Protein AF-A0A803W2H5-F1 (afdb_monomer)

Sequence (289 aa):
MCPSDWGAGGSQEGAPAAPRGRGAPPDPARDQGLAGDRGAPPCDPSPVPLFPLLSPQVIWLQSCCPQVIRLRAAFAQGPAVVLALELLVGDLGGLLRAAPAPLPPAPPPPAPLPPARVRALLAMTLRGLGHMHRHRLLHRDLKPANLLLDSAGRLKLADFGLARVLGPPPGRPYSHQVATRWYRAPELLYGARHYDEGVDLWAVGCIFGELLTLSPLFPGENDIEQLCCVLRALGTPSPRDWPELAELPDFPKLRFRPRAPPGGGGGGGGGGGGGGGGGGGGGGGGGGG

Secondary structure (DSSP, 8-state):
-------------------------------------------------S-GGGSHHHHHHHHH-TTBPPEEEEEEETTEEEEEEPP-SEEHHHHHH-SPPPPSSPPPPPPPPPHHHHHHHHHHHHHHHHHHHHTTEE-----GGGEEE-TT--EEE---TT-EESSSPS--PPP-----GGG--HHHHTT-S---THHHHHHHHHHHHHHHHSS-SS--SSHHHHHHHHHHHH-PPPTTT-GGGGGSTTTTT------PPTT--------------------------

Nearest PDB structures (foldseek):
  7nxj-assembly2_C  TM=8.231E-01  e=8.816E-16  Homo sapiens
  8buq-assembly1_B  TM=8.688E-01  e=1.112E-14  Homo sapiens
  7nxk-assembly1_A  TM=8.303E-01  e=9.317E-15  Homo sapiens
  7nxj-assembly1_A  TM=8.428E-01  e=2.393E-14  Homo sapiens
  9fmr-assembly1_H  TM=8.328E-01  e=4.853E-14  Homo sapiens

pLDDT: mean 70.25, std 24.29, range [26.84, 98.0]

Foldseek 3Di:
DDDDDDDDDDDDDDDDDDDDDDDDDDDDDDDDDDDDDDDDDPDDDDPPPPAPCPPPLNQVLLVPAPQAWHFPDWDDDPPDIDTDIDDFPAWQLCVLPPQDDADPVGDDTDDADDPVLLVQLLVSLCSSLVSCQVSQKAQLQDDRRQFTAHPVRRTHGHDSRVMDRPDDDFDDDDDPDDHQCLLADVLVLLVPRDDGNVSVVSSSVQVSVCSGVSDGQQRAPDSLSSNVSVCVAAWDDDCVRPVCQVVRNRSVVRDDDGGDHPPPDPDDDDDDDDDDDDDDDDDDDDDDD

Organism: Ficedula albicollis (NCBI:txid59894)

InterPro domains:
  IPR000719 Protein kinase domain [PF00069] (64-226)
  IPR000719 Protein kinase domain [PS50011] (1-289)
  IPR000719 Protein kinase domain [SM00220] (51-251)
  IPR008271 Serine/threonine-protein kinase, active site [PS00108] (137-149)
  IPR011009 Protein kinase-like domain superfamily [SSF56112] (63-257)
  IPR050108 Cyclin-dependent kinase [PTHR24056] (65-250)

Radius of gyration: 31.27 Å; Cα contacts (8 Å, |Δi|>4): 289; chains: 1; bounding box: 60×90×114 Å

Mean predicted aligned error: 16.72 Å

Solvent-accessible surface area (backbone atoms only — not comparable to full-atom values): 18958 Å² total; per-residue (Å²): 136,86,85,89,88,87,83,90,89,88,79,90,86,86,86,88,89,87,86,91,85,90,86,84,87,90,88,88,82,87,84,90,82,81,93,76,96,73,79,85,71,89,83,80,77,84,75,77,65,97,44,62,66,71,32,70,67,47,49,49,49,22,72,75,36,89,22,30,53,35,74,74,47,74,50,75,59,87,98,44,80,48,76,43,57,66,88,58,78,46,28,43,39,57,63,54,59,66,47,77,81,59,65,84,82,60,67,77,78,70,77,69,62,55,68,70,56,50,51,51,53,52,52,34,51,51,53,29,48,54,54,34,48,77,68,41,34,44,51,80,57,60,48,46,71,29,33,28,24,36,92,86,68,52,44,22,46,45,70,50,89,67,32,44,65,76,84,71,83,90,81,81,80,79,78,92,62,99,66,85,58,48,31,62,31,68,56,62,68,24,55,45,88,75,84,67,70,60,46,47,52,43,11,51,50,32,51,52,46,18,52,64,66,62,42,75,66,26,83,31,93,45,68,68,46,28,49,50,42,47,33,65,64,63,15,50,84,45,63,86,81,38,65,67,52,81,73,28,77,37,41,87,76,59,84,72,83,84,40,75,37,79,85,71,73,77,82,79,76,92,77,88,82,81,85,79,91,78,88,86,90,82,84,85,84,88,81,89,135

Structure (mmCIF, N/CA/C/O backbone):
data_AF-A0A803W2H5-F1
#
_entry.id   AF-A0A803W2H5-F1
#
loop_
_atom_site.group_PDB
_atom_site.id
_atom_site.type_symbol
_atom_site.label_atom_id
_atom_site.label_alt_id
_atom_site.label_comp_id
_atom_site.label_asym_id
_atom_site.label_entity_id
_atom_site.label_seq_id
_atom_site.pdbx_PDB_ins_code
_atom_site.Cartn_x
_atom_site.Cartn_y
_atom_site.Cartn_z
_atom_site.occupancy
_atom_site.B_iso_or_equiv
_atom_site.auth_seq_id
_atom_site.auth_comp_id
_atom_site.auth_asym_id
_atom_site.auth_atom_id
_atom_site.pdbx_PDB_model_num
ATOM 1 N N . MET A 1 1 ? 33.600 -11.274 0.350 1.00 33.56 1 MET A N 1
ATOM 2 C CA . MET A 1 1 ? 34.835 -10.729 -0.251 1.00 33.56 1 MET A CA 1
ATOM 3 C C . MET A 1 1 ? 34.514 -9.340 -0.789 1.00 33.56 1 MET A C 1
ATOM 5 O O . MET A 1 1 ? 33.629 -9.245 -1.630 1.00 33.56 1 MET A O 1
ATOM 9 N N . CYS A 1 2 ? 35.140 -8.296 -0.224 1.00 30.59 2 CYS A N 1
ATOM 10 C CA . CYS A 1 2 ? 35.126 -6.903 -0.720 1.00 30.59 2 CYS A CA 1
ATOM 11 C C . CYS A 1 2 ? 35.909 -6.780 -2.050 1.00 30.59 2 CYS A C 1
ATOM 13 O O . CYS A 1 2 ? 36.542 -7.765 -2.443 1.00 30.59 2 CYS A O 1
ATOM 15 N N . PRO A 1 3 ? 35.854 -5.632 -2.759 1.00 38.97 3 PRO A N 1
ATOM 16 C CA . PRO A 1 3 ? 36.609 -4.401 -2.407 1.00 38.97 3 PRO A CA 1
ATOM 17 C C . PRO A 1 3 ? 35.708 -3.136 -2.425 1.00 38.97 3 PRO A C 1
ATOM 19 O O . PRO A 1 3 ? 34.741 -3.094 -3.178 1.00 38.97 3 PRO A O 1
ATOM 22 N N . SER A 1 4 ? 35.803 -2.150 -1.522 1.00 32.75 4 SER A N 1
ATOM 23 C CA . SER A 1 4 ? 36.913 -1.240 -1.152 1.00 32.75 4 SER A CA 1
ATOM 24 C C . SER A 1 4 ? 37.316 -0.270 -2.267 1.00 32.75 4 SER A C 1
ATOM 26 O O . SER A 1 4 ? 37.908 -0.705 -3.243 1.00 32.75 4 SER A O 1
ATOM 28 N N . ASP A 1 5 ? 36.972 1.015 -2.105 1.00 32.44 5 ASP A N 1
ATOM 29 C CA . ASP A 1 5 ? 37.876 2.181 -2.196 1.00 32.44 5 ASP A CA 1
ATOM 30 C C . ASP A 1 5 ? 37.051 3.469 -2.280 1.00 32.44 5 ASP A C 1
ATOM 32 O O . ASP A 1 5 ? 36.170 3.548 -3.119 1.00 32.44 5 ASP A O 1
ATOM 36 N N . TRP A 1 6 ? 37.304 4.428 -1.381 1.00 34.16 6 TRP A N 1
ATOM 37 C CA . TRP A 1 6 ? 37.451 5.878 -1.620 1.00 34.16 6 TRP A CA 1
ATOM 38 C C . TRP A 1 6 ? 37.871 6.513 -0.283 1.00 34.16 6 TRP A C 1
ATOM 40 O O . TRP A 1 6 ? 37.153 6.444 0.716 1.00 34.16 6 TRP A O 1
ATOM 50 N N . GLY A 1 7 ? 39.092 7.051 -0.257 1.00 30.62 7 GLY A N 1
ATOM 51 C CA . GLY A 1 7 ? 39.776 7.556 0.930 1.00 30.62 7 GLY A CA 1
ATOM 52 C C . GLY A 1 7 ? 39.577 9.049 1.221 1.00 30.62 7 GLY A C 1
ATOM 53 O O . GLY A 1 7 ? 39.441 9.872 0.324 1.00 30.62 7 GLY A O 1
ATOM 54 N N . ALA A 1 8 ? 39.585 9.309 2.530 1.00 29.66 8 ALA A N 1
ATOM 55 C CA . ALA A 1 8 ? 39.990 10.456 3.349 1.00 29.66 8 ALA A CA 1
ATOM 56 C C . ALA A 1 8 ? 40.412 11.816 2.744 1.00 29.66 8 ALA A C 1
ATOM 58 O O . ALA A 1 8 ? 41.287 11.919 1.891 1.00 29.66 8 ALA A O 1
ATOM 59 N N . GLY A 1 9 ? 39.953 12.867 3.436 1.00 30.31 9 GLY A N 1
ATOM 60 C CA . GLY A 1 9 ? 40.669 14.126 3.658 1.00 30.31 9 GLY A CA 1
ATOM 61 C C . GLY A 1 9 ? 40.113 14.816 4.911 1.00 30.31 9 GLY A C 1
ATOM 62 O O . GLY A 1 9 ? 38.935 15.156 4.943 1.00 30.31 9 GLY A O 1
ATOM 63 N N . GLY A 1 10 ? 40.923 14.961 5.964 1.00 26.84 10 GLY A N 1
ATOM 64 C CA . GLY A 1 10 ? 40.546 15.596 7.235 1.00 26.84 10 GLY A CA 1
ATOM 65 C C . GLY A 1 10 ? 41.475 16.745 7.630 1.00 26.84 10 GLY A C 1
ATOM 66 O O . GLY A 1 10 ? 42.537 16.888 7.031 1.00 26.84 10 GLY A O 1
ATOM 67 N N . SER A 1 11 ? 41.052 17.535 8.630 1.00 30.89 11 SER A N 1
ATOM 68 C CA . SER A 1 11 ? 41.811 18.340 9.631 1.00 30.89 11 SER A CA 1
ATOM 69 C C . SER A 1 11 ? 40.768 19.160 10.438 1.00 30.89 11 SER A C 1
ATOM 71 O O . SER A 1 11 ? 39.940 19.811 9.811 1.00 30.89 11 SER A O 1
ATOM 73 N N . GLN A 1 12 ? 40.511 18.905 11.738 1.00 30.23 12 GLN A N 1
ATOM 74 C C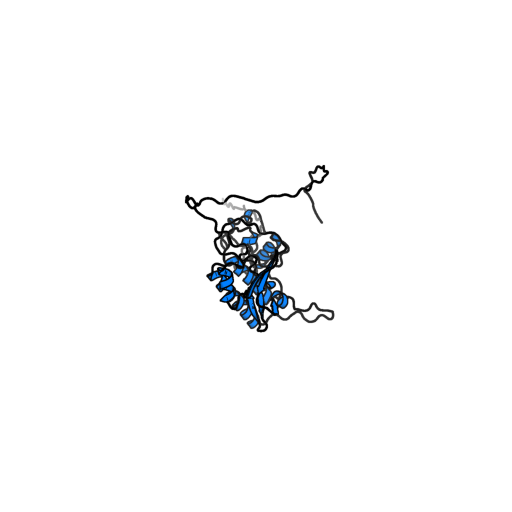A . GLN A 1 12 ? 41.125 19.491 12.968 1.00 30.23 12 GLN A CA 1
ATOM 75 C C . GLN A 1 12 ? 41.050 21.036 13.021 1.00 30.23 12 GLN A C 1
ATOM 77 O O . GLN A 1 12 ? 41.311 21.666 12.008 1.00 30.23 12 GLN A O 1
ATOM 82 N N . GLU A 1 13 ? 40.740 21.767 14.102 1.00 31.45 13 GLU A N 1
ATOM 83 C CA . GLU A 1 13 ? 40.513 21.552 15.548 1.00 31.45 13 GLU A CA 1
ATOM 84 C C . GLU A 1 13 ? 40.011 22.901 16.156 1.00 31.45 13 GLU A C 1
ATOM 86 O O . GLU A 1 13 ? 40.185 23.942 15.524 1.00 31.45 13 GLU A O 1
ATOM 91 N N . GLY A 1 14 ? 39.481 22.916 17.395 1.00 29.61 14 GLY A N 1
ATOM 92 C CA . GLY A 1 14 ? 39.625 24.081 18.303 1.00 29.61 14 GLY A CA 1
ATOM 93 C C . GLY A 1 14 ? 38.365 24.735 18.913 1.00 29.61 14 GLY A C 1
ATOM 94 O O . GLY A 1 14 ? 37.757 25.619 18.321 1.00 29.61 14 GLY A O 1
ATOM 95 N N . ALA A 1 15 ? 38.043 24.370 20.161 1.00 30.19 15 ALA A N 1
ATOM 96 C CA . ALA A 1 15 ? 37.258 25.143 21.154 1.00 30.19 15 ALA A CA 1
ATOM 97 C C . ALA A 1 15 ? 38.249 25.951 22.063 1.00 30.19 15 ALA A C 1
ATOM 99 O O . ALA A 1 15 ? 39.445 25.765 21.826 1.00 30.19 15 ALA A O 1
ATOM 100 N N . PRO A 1 16 ? 37.891 26.759 23.113 1.00 43.97 16 PRO A N 1
ATOM 101 C CA . PRO A 1 16 ? 36.688 26.687 23.974 1.00 43.97 16 PRO A CA 1
ATOM 102 C C . PRO A 1 16 ? 36.154 28.004 24.641 1.00 43.97 16 PRO A C 1
ATOM 104 O O . PRO A 1 16 ? 36.692 29.091 24.472 1.00 43.97 16 PRO A O 1
ATOM 107 N N . ALA A 1 17 ? 35.140 27.809 25.511 1.00 31.33 17 ALA A N 1
ATOM 108 C CA . ALA A 1 17 ? 34.833 28.501 26.788 1.00 31.33 17 ALA A CA 1
ATOM 109 C C . ALA A 1 17 ? 33.757 29.625 26.874 1.00 31.33 17 ALA A C 1
ATOM 111 O O . ALA A 1 17 ? 33.698 30.562 26.090 1.00 31.33 17 ALA A O 1
ATOM 112 N N . ALA A 1 18 ? 32.913 29.496 27.914 1.00 32.19 18 ALA A N 1
ATOM 113 C CA . ALA A 1 18 ? 31.831 30.380 28.404 1.00 32.19 18 ALA A CA 1
ATOM 114 C C . ALA A 1 18 ? 32.301 31.130 29.699 1.00 32.19 18 ALA A C 1
ATOM 116 O O . ALA A 1 18 ? 33.499 31.037 29.967 1.00 32.19 18 ALA A O 1
ATOM 117 N N . PRO A 1 19 ? 31.477 31.737 30.610 1.00 47.28 19 PRO A N 1
ATOM 118 C CA . PRO A 1 19 ? 30.021 32.020 30.634 1.00 47.28 19 PRO A CA 1
ATOM 119 C C . PRO A 1 19 ? 29.598 33.385 31.303 1.00 47.28 19 PRO A C 1
ATOM 121 O O . PRO A 1 19 ? 30.425 34.155 31.773 1.00 47.28 19 PRO A O 1
ATOM 124 N N . ARG A 1 20 ? 28.269 33.559 31.493 1.00 32.47 20 ARG A N 1
ATOM 125 C CA . ARG A 1 20 ? 27.523 34.324 32.546 1.00 32.47 20 ARG A CA 1
ATOM 126 C C . ARG A 1 20 ? 27.148 35.804 32.328 1.00 32.47 20 ARG A C 1
ATOM 128 O O . ARG A 1 20 ? 27.992 36.662 32.139 1.00 32.47 20 ARG A O 1
ATOM 135 N N . GLY A 1 21 ? 25.866 36.097 32.595 1.00 32.47 21 GLY A N 1
ATOM 136 C CA . GLY A 1 21 ? 25.370 37.422 32.996 1.00 32.47 21 GLY A CA 1
ATOM 137 C C . GLY A 1 21 ? 23.838 37.521 32.994 1.00 32.47 21 GLY A C 1
ATOM 138 O O . GLY A 1 21 ? 23.238 37.629 31.935 1.00 32.47 21 GLY A O 1
ATOM 139 N N . ARG A 1 22 ? 23.204 37.449 34.175 1.00 31.98 22 ARG A N 1
ATOM 140 C CA . ARG A 1 22 ? 21.759 37.668 34.408 1.00 31.98 22 ARG A CA 1
ATOM 141 C C . ARG A 1 22 ? 21.472 39.165 34.596 1.00 31.98 22 ARG A C 1
ATOM 143 O O . ARG A 1 22 ? 22.294 39.844 35.200 1.00 31.98 22 ARG A O 1
ATOM 150 N N . GLY A 1 23 ? 20.275 39.626 34.231 1.00 33.00 23 GLY A N 1
ATOM 151 C CA . GLY A 1 23 ? 19.721 40.914 34.673 1.00 33.00 23 GLY A CA 1
ATOM 152 C C . GLY A 1 23 ? 18.320 41.155 34.105 1.00 33.00 23 GLY A C 1
ATOM 153 O O . GLY A 1 23 ? 18.157 41.191 32.894 1.00 33.00 23 GLY A O 1
ATOM 154 N N . ALA A 1 24 ? 17.321 41.243 34.983 1.00 33.66 24 ALA A N 1
ATOM 155 C CA . ALA A 1 24 ? 15.886 41.396 34.706 1.00 33.66 24 ALA A CA 1
ATOM 156 C C . ALA A 1 24 ? 15.440 42.892 34.821 1.00 33.66 24 ALA A C 1
ATOM 158 O O . ALA A 1 24 ? 16.273 43.712 35.207 1.00 33.66 24 ALA A O 1
ATOM 159 N N . PRO A 1 25 ? 14.177 43.249 34.475 1.00 50.12 25 PRO A N 1
ATOM 160 C CA . PRO A 1 25 ? 13.695 44.572 34.008 1.00 50.12 25 PRO A CA 1
ATOM 161 C C . PRO A 1 25 ? 13.081 45.427 35.155 1.00 50.12 25 PRO A C 1
ATOM 163 O O . PRO A 1 25 ? 13.159 44.959 36.293 1.00 50.12 25 PRO A O 1
ATOM 166 N N . PRO A 1 26 ? 12.525 46.656 34.958 1.00 43.94 26 PRO A N 1
ATOM 167 C CA . PRO A 1 26 ? 11.173 46.936 34.390 1.00 43.94 26 PRO A CA 1
ATOM 168 C C . PRO A 1 26 ? 11.132 48.292 33.597 1.00 43.94 26 PRO A C 1
ATOM 170 O O . PRO A 1 26 ? 12.178 48.893 33.396 1.00 43.94 26 PRO A O 1
ATOM 173 N N . ASP A 1 27 ? 10.057 48.807 32.981 1.00 33.12 27 ASP A N 1
ATOM 174 C CA . ASP A 1 27 ? 8.818 49.314 33.599 1.00 33.12 27 ASP A CA 1
ATOM 175 C C . ASP A 1 27 ? 7.765 49.704 32.524 1.00 33.12 27 ASP A C 1
ATOM 177 O O . ASP A 1 27 ? 8.146 50.142 31.432 1.00 33.12 27 ASP A O 1
ATOM 181 N N . PRO A 1 28 ? 6.451 49.556 32.790 1.00 41.12 28 PRO A N 1
ATOM 182 C CA . PRO A 1 28 ? 5.364 49.867 31.872 1.00 41.12 28 PRO A CA 1
ATOM 183 C C . PRO A 1 28 ? 4.718 51.222 32.196 1.00 41.12 28 PRO A C 1
ATOM 185 O O . PRO A 1 28 ? 4.398 51.482 33.348 1.00 41.12 28 PRO A O 1
ATOM 188 N N . ALA A 1 29 ? 4.431 52.045 31.183 1.00 30.09 29 ALA A N 1
ATOM 189 C CA . ALA A 1 29 ? 3.208 52.858 31.077 1.00 30.09 29 ALA A CA 1
ATOM 190 C C . ALA A 1 29 ? 3.330 53.928 29.979 1.00 30.09 29 ALA A C 1
ATOM 192 O O . ALA A 1 29 ? 4.363 54.579 29.857 1.00 30.09 29 ALA A O 1
ATOM 193 N N . ARG A 1 30 ? 2.180 54.183 29.330 1.00 31.75 30 ARG A N 1
ATOM 194 C CA . ARG A 1 30 ? 1.839 55.298 28.419 1.00 31.75 30 ARG A CA 1
ATOM 195 C C . ARG A 1 30 ? 2.419 55.126 27.006 1.00 31.75 30 ARG A C 1
ATOM 197 O O . ARG A 1 30 ? 3.606 54.935 26.834 1.00 31.75 30 ARG A O 1
ATOM 204 N N . ASP A 1 31 ? 1.620 55.084 25.947 1.00 34.28 31 ASP A N 1
ATOM 205 C CA . ASP A 1 31 ? 0.606 56.081 25.622 1.00 34.28 31 ASP A CA 1
ATOM 206 C C . ASP A 1 31 ? -0.509 55.504 24.736 1.00 34.28 31 ASP A C 1
ATOM 208 O O . ASP A 1 31 ? -0.270 54.680 23.853 1.00 34.28 31 ASP A O 1
ATOM 212 N N . GLN A 1 32 ? -1.734 55.963 24.976 1.00 34.28 32 GLN A N 1
ATOM 213 C CA . GLN A 1 32 ? -2.874 55.775 24.082 1.00 34.28 32 GLN A CA 1
ATOM 214 C C . GLN A 1 32 ? -2.848 56.890 23.033 1.00 34.28 32 GLN A C 1
ATOM 216 O O . GLN A 1 32 ? -2.689 58.053 23.395 1.00 34.28 32 GLN A O 1
ATOM 221 N N . GLY A 1 33 ? -3.095 56.580 21.758 1.00 29.66 33 GLY A N 1
ATOM 222 C CA . GLY A 1 33 ? -3.360 57.640 20.789 1.00 29.66 33 GLY A CA 1
ATOM 223 C C . GLY A 1 33 ? -3.414 57.221 19.325 1.00 29.66 33 GLY A C 1
ATOM 224 O O . GLY A 1 33 ? -2.384 56.993 18.708 1.00 29.66 33 GLY A O 1
ATOM 225 N N . LEU A 1 34 ? -4.631 57.303 18.780 1.00 35.88 34 LEU A N 1
ATOM 226 C CA . LEU A 1 34 ? -4.966 57.696 17.404 1.00 35.88 34 LEU A CA 1
ATOM 227 C C . LEU A 1 34 ? -4.962 56.610 16.314 1.00 35.88 34 LEU A C 1
ATOM 229 O O . LEU A 1 34 ? -3.950 56.237 15.728 1.00 35.88 34 LEU A O 1
ATOM 233 N N . ALA A 1 35 ? -6.190 56.206 15.979 1.00 35.66 35 ALA A N 1
ATOM 234 C CA . ALA A 1 35 ? -6.562 55.610 14.708 1.00 35.66 35 ALA A CA 1
ATOM 235 C C . ALA A 1 35 ? -6.299 56.592 13.551 1.00 35.66 35 ALA A C 1
ATOM 237 O O . ALA A 1 35 ? -6.691 57.757 13.609 1.00 35.66 35 ALA A O 1
ATOM 238 N N . GLY A 1 36 ? -5.668 56.092 12.490 1.00 33.72 36 GLY A N 1
ATOM 239 C CA . GLY A 1 36 ? -5.461 56.792 11.228 1.00 33.72 36 GLY A CA 1
ATOM 240 C C . GLY A 1 36 ? -5.371 55.775 10.097 1.00 33.72 36 GLY A C 1
ATOM 241 O O . GLY A 1 36 ? -4.389 55.048 9.985 1.00 33.72 36 GLY A O 1
ATOM 242 N N . ASP A 1 37 ? -6.435 55.725 9.306 1.00 40.88 37 ASP A N 1
ATOM 243 C CA . ASP A 1 37 ? -6.646 54.904 8.118 1.00 40.88 37 ASP A CA 1
ATOM 244 C C . ASP A 1 37 ? -5.514 55.070 7.084 1.00 40.88 37 ASP A C 1
ATOM 246 O O . ASP A 1 37 ? -5.283 56.167 6.569 1.00 40.88 37 ASP A O 1
ATOM 250 N N . ARG A 1 38 ? -4.789 53.981 6.793 1.00 40.44 38 ARG A N 1
ATOM 251 C CA . ARG A 1 38 ? -3.928 53.836 5.610 1.00 40.44 38 ARG A CA 1
ATOM 252 C C . ARG A 1 38 ? -3.939 52.382 5.145 1.00 40.44 38 ARG A C 1
ATOM 254 O O . ARG A 1 38 ? -3.353 51.527 5.797 1.00 40.44 38 ARG A O 1
ATOM 261 N N . GLY A 1 39 ? -4.573 52.161 3.994 1.00 35.72 39 GLY A N 1
ATOM 262 C CA . GLY A 1 39 ? -4.250 51.141 2.991 1.00 35.72 39 GLY A CA 1
ATOM 263 C C . GLY A 1 39 ? -3.922 49.740 3.505 1.00 35.72 39 GLY A C 1
ATOM 264 O O . GLY A 1 39 ? -2.781 49.455 3.861 1.00 35.72 39 GLY A O 1
ATOM 265 N N . ALA A 1 40 ? -4.897 48.834 3.433 1.00 35.59 40 ALA A N 1
ATOM 266 C CA . ALA A 1 40 ? -4.645 47.407 3.588 1.00 35.59 40 ALA A CA 1
ATOM 267 C C . ALA A 1 40 ? -3.586 46.942 2.561 1.00 35.59 40 ALA A C 1
ATOM 269 O O . ALA A 1 40 ? -3.794 47.129 1.357 1.00 35.59 40 ALA A O 1
ATOM 270 N N . PRO A 1 41 ? -2.460 46.338 2.985 1.00 36.97 41 PRO A N 1
ATOM 271 C CA . PRO A 1 41 ? -1.594 45.620 2.060 1.00 36.97 41 PRO A CA 1
ATOM 272 C C . PRO A 1 41 ? -2.349 44.394 1.517 1.00 36.97 41 PRO A C 1
ATOM 274 O O . PRO A 1 41 ? -3.223 43.864 2.212 1.00 36.97 41 PRO A O 1
ATOM 277 N N . PRO A 1 42 ? -2.041 43.906 0.300 1.00 38.31 42 PRO A N 1
ATOM 278 C CA . PRO A 1 42 ? -2.598 42.648 -0.169 1.00 38.31 42 PRO A CA 1
ATOM 279 C C . PRO A 1 42 ? -2.089 41.532 0.748 1.00 38.31 42 PRO A C 1
ATOM 281 O O . PRO A 1 42 ? -0.936 41.113 0.668 1.00 38.31 42 PRO A O 1
ATOM 284 N N . CYS A 1 43 ? -2.948 41.073 1.653 1.00 34.59 43 CYS A N 1
ATOM 285 C CA . CYS A 1 43 ? -2.718 39.868 2.429 1.00 34.59 43 CYS A CA 1
ATOM 286 C C . CYS A 1 43 ? -2.902 38.659 1.505 1.00 34.59 43 CYS A C 1
ATOM 288 O O . CYS A 1 43 ? -3.977 38.069 1.461 1.00 34.59 43 CYS A O 1
ATOM 290 N N . ASP A 1 44 ? -1.852 38.285 0.778 1.00 49.22 44 ASP A N 1
ATOM 291 C CA . ASP A 1 44 ? -1.559 36.862 0.623 1.00 49.22 44 ASP A CA 1
ATOM 292 C C . ASP A 1 44 ? -0.548 36.507 1.712 1.00 49.22 44 ASP A C 1
ATOM 294 O O . ASP A 1 44 ? 0.570 37.032 1.739 1.00 49.22 44 ASP A O 1
ATOM 298 N N . PRO A 1 45 ? -0.995 35.756 2.724 1.00 43.78 45 PRO A N 1
ATOM 299 C CA . PRO A 1 45 ? -0.530 34.382 2.796 1.00 43.78 45 PRO A CA 1
ATOM 300 C C . PRO A 1 45 ? -1.620 33.474 3.366 1.00 43.78 45 PRO A C 1
ATOM 302 O O . PRO A 1 45 ? -1.965 33.555 4.545 1.00 43.78 45 PRO A O 1
ATOM 305 N N . SER A 1 46 ? -2.125 32.536 2.574 1.00 35.00 46 SER A N 1
ATOM 306 C CA . SER A 1 46 ? -2.709 31.330 3.166 1.00 35.00 46 SER A CA 1
ATOM 307 C C . SER A 1 46 ? -1.564 30.394 3.581 1.00 35.00 46 SER A C 1
ATOM 309 O O . SER A 1 46 ? -0.896 29.827 2.710 1.00 35.00 46 SER A O 1
ATOM 311 N N . PRO A 1 47 ? -1.286 30.198 4.886 1.00 39.50 47 PRO A N 1
ATOM 312 C CA . PRO A 1 47 ? -0.397 29.132 5.303 1.00 39.50 47 PRO A CA 1
ATOM 313 C C . PRO A 1 47 ? -1.089 27.807 4.988 1.00 39.50 47 PRO A C 1
ATOM 315 O O . PRO A 1 47 ? -2.189 27.527 5.467 1.00 39.50 47 PRO A O 1
ATOM 318 N N . VAL A 1 48 ? -0.424 26.969 4.194 1.00 47.03 48 VAL A N 1
ATOM 319 C CA . VAL A 1 48 ? -0.719 25.532 4.123 1.00 47.03 48 VAL A CA 1
ATOM 320 C C . VAL A 1 48 ? -0.912 25.028 5.560 1.00 47.03 48 VAL A C 1
ATOM 322 O O . VAL A 1 48 ? -0.015 25.251 6.381 1.00 47.03 48 VAL A O 1
ATOM 325 N N . PRO A 1 49 ? -2.056 24.406 5.909 1.00 41.66 49 PRO A N 1
ATOM 326 C CA . PRO A 1 49 ? -2.331 24.047 7.291 1.00 41.66 49 PRO A CA 1
ATOM 327 C C . PRO A 1 49 ? -1.214 23.144 7.814 1.00 41.66 49 PRO A C 1
ATOM 329 O O . PRO A 1 49 ? -0.773 22.219 7.130 1.00 41.66 49 PRO A O 1
ATOM 332 N N . LEU A 1 50 ? -0.764 23.434 9.038 1.00 47.00 50 LEU A N 1
ATOM 333 C CA . LEU A 1 50 ? 0.374 22.795 9.711 1.00 47.00 50 LEU A CA 1
ATOM 334 C C . LEU A 1 50 ? 0.262 21.262 9.825 1.00 47.00 50 LEU A C 1
ATOM 336 O O . LEU A 1 50 ? 1.260 20.610 10.112 1.00 47.00 50 LEU A O 1
ATOM 340 N N . PHE A 1 51 ? -0.899 20.676 9.516 1.00 52.59 51 PHE A N 1
ATOM 341 C CA . PHE A 1 51 ? -1.099 19.238 9.370 1.00 52.59 51 PHE A CA 1
ATOM 342 C C . PHE A 1 51 ? -2.092 18.951 8.225 1.00 52.59 51 PHE A C 1
ATOM 344 O O . PHE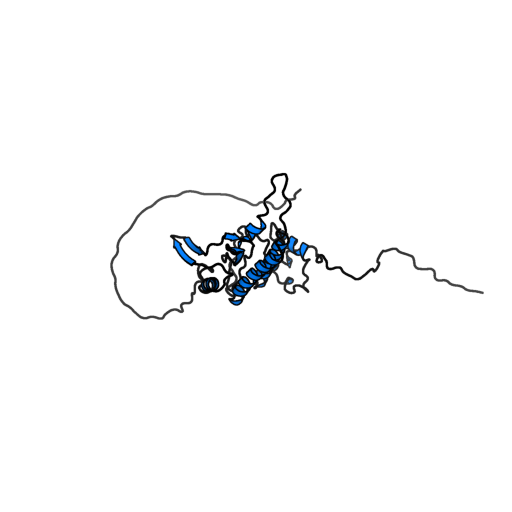 A 1 51 ? -3.267 19.300 8.359 1.00 52.59 51 PHE A O 1
ATOM 351 N N . PRO A 1 52 ? -1.688 18.278 7.126 1.00 54.47 52 PRO A N 1
ATOM 352 C CA . PRO A 1 52 ? -2.602 17.871 6.044 1.00 54.47 52 PRO A CA 1
ATOM 353 C C . PRO A 1 52 ? -3.826 17.087 6.550 1.00 54.47 52 PRO A C 1
ATOM 355 O O . PRO A 1 52 ? -4.938 17.255 6.046 1.00 54.47 52 PRO A O 1
ATOM 358 N N . LEU A 1 53 ? -3.613 16.303 7.615 1.00 54.34 53 LEU A N 1
ATOM 359 C CA . LEU A 1 53 ? -4.596 15.510 8.360 1.00 54.34 53 LEU A CA 1
ATOM 360 C C . LEU A 1 53 ? -5.750 16.315 8.976 1.00 54.34 53 LEU A C 1
ATOM 362 O O . LEU A 1 53 ? -6.819 15.758 9.199 1.00 54.34 53 LEU A O 1
ATOM 366 N N . LEU A 1 54 ? -5.535 17.600 9.263 1.00 57.16 54 LEU A N 1
ATOM 367 C CA . LEU A 1 54 ? -6.530 18.486 9.872 1.00 57.16 54 LEU A CA 1
ATOM 368 C C . LEU A 1 54 ? -7.127 19.472 8.867 1.00 57.16 54 LEU A C 1
ATOM 370 O O . LEU A 1 54 ? -7.849 20.392 9.250 1.00 57.16 54 LEU A O 1
ATOM 374 N N . SER A 1 55 ? -6.834 19.302 7.575 1.00 65.94 55 SER A N 1
ATOM 375 C CA . SER A 1 55 ? -7.515 20.090 6.558 1.00 65.94 55 SER A CA 1
ATOM 376 C C . SER A 1 55 ? -9.023 19.787 6.600 1.00 65.94 55 SER A C 1
ATOM 378 O O . SER A 1 55 ? -9.410 18.622 6.749 1.00 65.94 55 SER A O 1
ATOM 380 N N . PRO A 1 56 ? -9.896 20.797 6.432 1.00 63.53 56 PRO A N 1
ATOM 381 C CA . PRO A 1 56 ? -11.343 20.583 6.390 1.00 63.53 56 PRO A CA 1
ATOM 382 C C . PRO A 1 56 ? -11.760 19.516 5.368 1.00 63.53 56 PRO A C 1
ATOM 384 O O . PRO A 1 56 ? -12.695 18.760 5.610 1.00 63.53 56 PRO A O 1
ATOM 387 N N . GLN A 1 57 ? -11.020 19.409 4.259 1.00 63.72 57 GLN A N 1
ATOM 388 C CA . GLN A 1 57 ? -11.220 18.394 3.224 1.00 63.72 57 GLN A CA 1
ATOM 389 C C . GLN A 1 57 ? -10.971 16.970 3.740 1.00 63.72 57 GLN A C 1
ATOM 391 O O . GLN A 1 57 ? -11.803 16.095 3.521 1.00 63.72 57 GLN A O 1
ATOM 396 N N . VAL A 1 58 ? -9.867 16.729 4.456 1.00 66.12 58 VAL A N 1
ATOM 397 C CA . VAL A 1 58 ? -9.551 15.400 5.010 1.00 66.12 58 VAL A CA 1
ATOM 398 C C . VAL A 1 58 ? -10.504 15.037 6.151 1.00 66.12 58 VAL A C 1
ATOM 400 O O . VAL A 1 58 ? -10.993 13.910 6.194 1.00 66.12 58 VAL A O 1
ATOM 403 N N . ILE A 1 59 ? -10.843 15.992 7.022 1.00 65.62 59 ILE A N 1
ATOM 404 C CA . ILE A 1 59 ? -11.809 15.779 8.113 1.00 65.62 59 ILE A CA 1
ATOM 405 C C . ILE A 1 59 ? -13.195 15.426 7.553 1.00 65.62 59 ILE A C 1
ATOM 407 O O . ILE A 1 59 ? -13.842 14.490 8.028 1.00 65.62 59 ILE A O 1
ATOM 411 N N . TRP A 1 60 ? -13.649 16.136 6.516 1.00 64.31 60 TRP A N 1
ATOM 412 C CA . TRP A 1 60 ? -14.909 15.830 5.842 1.00 64.31 60 TRP A CA 1
ATOM 413 C C . TRP A 1 60 ? -14.877 14.435 5.205 1.00 64.31 60 TRP A C 1
ATOM 415 O O . TRP A 1 60 ? -15.794 13.640 5.415 1.00 64.31 60 TRP A O 1
ATOM 425 N N . LEU A 1 61 ? -13.783 14.082 4.527 1.00 68.62 61 LEU A N 1
ATOM 426 C CA . LEU A 1 61 ? -13.621 12.786 3.866 1.00 68.62 61 LEU A CA 1
ATOM 427 C C . LEU A 1 61 ? -13.734 11.610 4.848 1.00 68.62 61 LEU A C 1
ATOM 429 O O . LEU A 1 61 ? -14.463 10.644 4.610 1.00 68.62 61 LEU A O 1
ATOM 433 N N . GLN A 1 62 ? -13.079 11.733 6.002 1.00 70.25 62 GLN A N 1
ATOM 434 C CA . GLN A 1 62 ? -13.139 10.761 7.097 1.00 70.25 62 GLN A CA 1
ATOM 435 C C . GLN A 1 62 ? -14.542 10.611 7.706 1.00 70.25 62 GLN A C 1
ATOM 437 O O . GLN A 1 62 ? -14.849 9.595 8.330 1.00 70.25 62 GLN A O 1
ATOM 442 N N . SER A 1 63 ? -15.413 11.609 7.545 1.00 69.38 63 SER A N 1
ATOM 443 C CA . SER A 1 63 ? -16.781 11.573 8.069 1.00 69.38 63 SER A CA 1
ATOM 444 C C . SER A 1 63 ? -17.788 10.911 7.119 1.00 69.38 63 SER A C 1
ATOM 446 O O . SER A 1 63 ? -18.813 10.407 7.584 1.00 69.38 63 SER A O 1
ATOM 448 N N . CYS A 1 64 ? -17.484 10.867 5.816 1.00 78.19 64 CYS A N 1
ATOM 449 C CA . CYS A 1 64 ? -18.413 10.446 4.764 1.00 78.19 64 CYS A CA 1
ATOM 450 C C . CYS A 1 64 ? -18.135 9.047 4.193 1.00 78.19 64 CYS A C 1
ATOM 452 O O . CYS A 1 64 ? -19.025 8.463 3.573 1.00 78.19 64 CYS A O 1
ATOM 454 N N . CYS A 1 65 ? -16.935 8.489 4.390 1.00 85.81 65 CYS A N 1
ATOM 455 C CA . CYS A 1 65 ? -16.572 7.184 3.838 1.00 85.81 65 CYS A CA 1
ATOM 456 C C . CYS A 1 65 ? -16.441 6.104 4.923 1.00 85.81 65 CYS A C 1
ATOM 458 O O . CYS A 1 65 ? -15.589 6.220 5.804 1.00 85.81 65 CYS A O 1
ATOM 460 N N . PRO A 1 66 ? -17.210 4.999 4.856 1.00 91.25 66 PRO A N 1
ATOM 461 C CA . PRO A 1 66 ? -17.104 3.935 5.851 1.00 91.25 66 PRO A CA 1
ATOM 462 C C . PRO A 1 66 ? -15.758 3.194 5.813 1.00 91.25 66 PRO A C 1
ATOM 464 O O . PRO A 1 66 ? -15.384 2.613 6.831 1.00 91.25 66 PRO A O 1
ATOM 467 N N . GLN A 1 67 ? -15.040 3.235 4.682 1.00 94.38 67 GLN A N 1
ATOM 468 C CA . GLN A 1 67 ? -13.722 2.616 4.477 1.00 94.38 67 GLN A CA 1
ATOM 469 C C . GLN A 1 67 ? -12.544 3.558 4.763 1.00 94.38 67 GLN A C 1
ATOM 471 O O . GLN A 1 67 ? -11.413 3.234 4.422 1.00 94.38 67 GLN A O 1
ATOM 476 N N . VAL A 1 68 ? -12.770 4.714 5.381 1.00 91.50 68 VAL A N 1
ATOM 477 C CA . VAL A 1 68 ? -11.713 5.642 5.808 1.00 91.50 68 VAL A CA 1
ATOM 478 C C . VAL A 1 68 ? -11.843 5.801 7.319 1.00 91.50 68 VAL A C 1
ATOM 480 O O . VAL A 1 68 ? -12.958 5.896 7.835 1.00 91.50 68 VAL A O 1
ATOM 483 N N . ILE A 1 69 ? -10.724 5.761 8.046 1.00 90.69 69 ILE A N 1
ATOM 484 C CA . ILE A 1 69 ? -10.742 5.900 9.503 1.00 90.69 69 ILE A CA 1
ATOM 485 C C . ILE A 1 69 ? -11.296 7.266 9.909 1.00 90.69 69 ILE A C 1
ATOM 487 O O . ILE A 1 69 ? -10.887 8.309 9.398 1.00 90.69 69 ILE A O 1
ATOM 491 N N . ARG A 1 70 ? -12.229 7.260 10.856 1.00 88.56 70 ARG A N 1
ATOM 492 C CA . ARG A 1 70 ? -12.884 8.470 11.337 1.00 88.56 70 ARG A CA 1
ATOM 493 C C . ARG A 1 70 ? -12.073 9.154 12.432 1.00 88.56 70 ARG A C 1
ATOM 495 O O . ARG A 1 70 ? -11.877 8.578 13.504 1.00 88.56 70 ARG A O 1
ATOM 502 N N . LEU A 1 71 ? -11.714 10.419 12.219 1.00 86.62 71 LEU A N 1
ATOM 503 C CA . LEU A 1 71 ? -11.292 11.320 13.291 1.00 86.62 71 LEU A CA 1
ATOM 504 C C . LEU A 1 71 ? -12.503 11.719 14.140 1.00 86.62 71 LEU A C 1
ATOM 506 O O . LEU A 1 71 ? -13.515 12.205 13.634 1.00 86.62 71 LEU A O 1
ATOM 510 N N . ARG A 1 72 ? -12.413 11.458 15.443 1.00 87.19 72 ARG A N 1
ATOM 511 C CA . ARG A 1 72 ? -13.440 11.775 16.443 1.00 87.19 72 ARG A CA 1
ATOM 512 C C . ARG A 1 72 ? -13.190 13.140 17.070 1.00 87.19 72 ARG A C 1
ATOM 514 O O . ARG A 1 72 ? -14.139 13.890 17.260 1.00 87.19 72 ARG A O 1
ATOM 521 N N . ALA A 1 73 ? -11.933 13.448 17.376 1.00 84.19 73 ALA A N 1
ATOM 522 C CA . ALA A 1 73 ? -11.520 14.738 17.913 1.00 84.19 73 ALA A CA 1
ATOM 523 C C . ALA A 1 73 ? -10.039 15.000 17.617 1.00 84.19 73 ALA A C 1
ATOM 525 O O . ALA A 1 73 ? -9.250 14.067 17.483 1.00 84.19 73 ALA A O 1
ATOM 526 N N . ALA A 1 74 ? -9.664 16.273 17.569 1.00 83.81 74 ALA A N 1
ATOM 527 C CA . ALA A 1 74 ? -8.277 16.712 17.566 1.00 83.81 74 ALA A CA 1
ATOM 528 C C . ALA A 1 74 ? -8.127 17.833 18.592 1.00 83.81 74 ALA A C 1
ATOM 530 O O . ALA A 1 74 ? -8.941 18.757 18.615 1.00 83.81 74 ALA A O 1
ATOM 531 N N . PHE A 1 75 ? -7.119 17.746 19.451 1.00 83.25 75 PHE A N 1
ATOM 532 C CA . PHE A 1 75 ? -6.874 18.750 20.481 1.00 83.25 75 PHE A CA 1
ATOM 533 C C . PHE A 1 75 ? -5.378 18.927 20.724 1.00 83.25 75 PHE A C 1
ATOM 535 O O . PHE A 1 75 ? -4.581 18.014 20.510 1.00 83.25 75 PHE A O 1
ATOM 542 N N . ALA A 1 76 ? -4.995 20.127 21.149 1.00 84.00 76 ALA A N 1
ATOM 543 C CA . ALA A 1 76 ? -3.627 20.428 21.540 1.00 84.00 76 ALA A CA 1
ATOM 544 C C . ALA A 1 76 ? -3.431 20.118 23.029 1.00 84.00 76 ALA A C 1
ATOM 546 O O . ALA A 1 76 ? -4.270 20.468 23.859 1.00 84.00 76 ALA A O 1
ATOM 547 N N . GLN A 1 77 ? -2.309 19.490 23.367 1.00 84.06 77 GLN A N 1
ATOM 548 C CA . GLN A 1 77 ? -1.893 19.233 24.741 1.00 84.06 77 GLN A CA 1
ATOM 549 C C . GLN A 1 77 ? -0.421 19.631 24.887 1.00 84.06 77 GLN A C 1
ATOM 551 O O . GLN A 1 77 ? 0.491 18.883 24.533 1.00 84.06 77 GLN A O 1
ATOM 556 N N . GLY A 1 78 ? -0.188 20.852 25.378 1.00 86.50 78 GLY A N 1
ATOM 557 C CA . GLY A 1 78 ? 1.146 21.455 25.397 1.00 86.50 78 GLY A CA 1
ATOM 558 C C . GLY A 1 78 ? 1.701 21.620 23.971 1.00 86.50 78 GLY A C 1
ATOM 559 O O . GLY A 1 78 ? 0.997 22.173 23.126 1.00 86.50 78 GLY A O 1
ATOM 560 N N . PRO A 1 79 ? 2.928 21.146 23.672 1.00 86.81 79 PRO A N 1
ATOM 561 C CA . PRO A 1 79 ? 3.499 21.199 22.323 1.00 86.81 79 PRO A CA 1
ATOM 562 C C . PRO A 1 79 ? 2.995 20.082 21.390 1.00 86.81 79 PRO A C 1
ATOM 564 O O . PRO A 1 79 ? 3.398 20.036 20.229 1.00 86.81 79 PRO A O 1
ATOM 567 N N . ALA A 1 80 ? 2.163 19.155 21.877 1.00 74.12 80 ALA A N 1
ATOM 568 C CA . ALA A 1 80 ? 1.685 18.013 21.105 1.00 74.12 80 ALA A CA 1
ATOM 569 C C . ALA A 1 80 ? 0.275 18.244 20.544 1.00 74.12 80 ALA A C 1
ATOM 571 O O . ALA A 1 80 ? -0.573 18.871 21.180 1.00 74.12 80 ALA A O 1
ATOM 572 N N . VAL A 1 81 ? 0.009 17.666 19.371 1.00 79.56 81 VAL A N 1
ATOM 573 C CA . VAL A 1 81 ? -1.343 17.513 18.821 1.00 79.56 81 VAL A CA 1
ATOM 574 C C . VAL A 1 81 ? -1.777 16.070 19.036 1.00 79.56 81 VAL A C 1
ATOM 576 O O . VAL A 1 81 ? -1.090 15.142 18.613 1.00 79.56 81 VAL A O 1
ATOM 579 N N . VAL A 1 82 ? 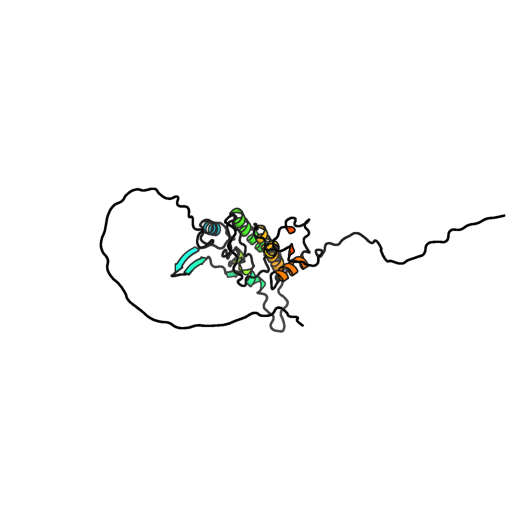-2.921 15.884 19.685 1.00 81.69 82 VAL A N 1
ATOM 580 C CA . VAL A 1 82 ? -3.524 14.576 19.936 1.00 81.69 82 VAL A CA 1
ATOM 581 C C . VAL A 1 82 ? -4.687 14.379 18.973 1.00 81.69 82 VAL A C 1
ATOM 583 O O . VAL A 1 82 ? -5.596 15.208 18.899 1.00 81.69 82 VAL A O 1
ATOM 586 N N . LEU A 1 83 ? -4.658 13.268 18.236 1.00 84.50 83 LEU A N 1
ATOM 587 C CA . LEU A 1 83 ? -5.720 12.854 17.324 1.00 84.50 83 LEU A CA 1
ATOM 588 C C . LEU A 1 83 ? -6.455 11.657 17.932 1.00 84.50 83 LEU A C 1
ATOM 590 O O . LEU A 1 83 ? -5.892 10.572 18.057 1.00 84.50 83 LEU A O 1
ATOM 594 N N . ALA A 1 84 ? -7.717 11.849 18.307 1.00 87.38 84 ALA A N 1
ATOM 595 C CA . ALA A 1 84 ? -8.592 10.771 18.746 1.00 87.38 84 ALA A CA 1
ATOM 596 C C . ALA A 1 84 ? -9.310 10.186 17.525 1.00 87.38 84 ALA A C 1
ATOM 598 O O . ALA A 1 84 ? -10.174 10.833 16.931 1.00 87.38 84 ALA A O 1
ATOM 599 N N . LEU A 1 85 ? -8.946 8.966 17.142 1.00 88.69 85 LEU A N 1
ATOM 600 C CA . LEU A 1 85 ? -9.525 8.233 16.015 1.00 88.69 85 LEU A CA 1
ATOM 601 C C . LEU A 1 85 ? -10.548 7.208 16.530 1.00 88.69 85 LEU A C 1
ATOM 603 O O . LEU A 1 85 ? -10.591 6.898 17.721 1.00 88.69 85 LEU A O 1
ATOM 607 N N . GLU A 1 86 ? -11.408 6.685 15.656 1.00 89.81 86 GLU A N 1
ATOM 608 C CA . GLU A 1 86 ? -12.196 5.501 16.013 1.00 89.81 86 GLU A CA 1
ATOM 609 C C . GLU A 1 86 ? -11.286 4.295 16.311 1.00 89.81 86 GLU A C 1
ATOM 611 O O . GLU A 1 86 ? -10.203 4.169 15.742 1.00 89.81 86 GLU A O 1
ATOM 616 N N . LEU A 1 87 ? -11.727 3.418 17.217 1.00 91.12 87 LEU A N 1
ATOM 617 C CA . LEU A 1 87 ? -10.964 2.241 17.627 1.00 91.12 87 LEU A CA 1
ATOM 618 C C . LEU A 1 87 ? -11.200 1.074 16.660 1.00 91.12 87 LEU A C 1
ATOM 620 O O . LEU A 1 87 ? -12.346 0.714 16.385 1.00 91.12 87 LEU A O 1
ATOM 624 N N . LEU A 1 88 ? -10.110 0.473 16.185 1.00 93.31 88 LEU A N 1
ATOM 625 C CA . LEU A 1 88 ? -10.092 -0.715 15.332 1.00 93.31 88 LEU A CA 1
ATOM 626 C C . LEU A 1 88 ? -9.390 -1.854 16.076 1.00 93.31 88 LEU A C 1
ATOM 628 O O . LEU A 1 88 ? -8.543 -1.605 16.932 1.00 93.31 88 LEU A O 1
ATOM 632 N N . VAL A 1 89 ? -9.762 -3.101 15.778 1.00 92.56 89 VAL A N 1
ATOM 633 C CA . VAL A 1 89 ? -9.286 -4.276 16.533 1.00 92.56 89 VAL A CA 1
ATOM 634 C C . VAL A 1 89 ? -7.940 -4.803 16.039 1.00 92.56 89 VAL A C 1
ATOM 636 O O . VAL A 1 89 ? -7.293 -5.573 16.741 1.00 92.56 89 VAL A O 1
ATOM 639 N N . GLY A 1 90 ? -7.511 -4.405 14.841 1.00 90.56 90 GLY A N 1
ATOM 640 C CA . GLY A 1 90 ? -6.214 -4.775 14.287 1.00 90.56 90 GLY A CA 1
ATOM 641 C C . GLY A 1 90 ? -5.998 -4.221 12.886 1.00 90.56 90 GLY A C 1
ATOM 642 O O . GLY A 1 90 ? -6.809 -3.446 12.380 1.00 90.56 90 GLY A O 1
ATOM 643 N N . ASP A 1 91 ? -4.912 -4.651 12.255 1.00 92.69 91 ASP A N 1
ATOM 644 C CA . ASP A 1 91 ? -4.526 -4.286 10.895 1.00 92.69 91 ASP A CA 1
ATOM 645 C C . ASP A 1 91 ? -4.258 -5.521 10.031 1.00 92.69 91 ASP A C 1
ATOM 647 O O . ASP A 1 91 ? -4.084 -6.645 10.520 1.00 92.69 91 ASP A O 1
ATOM 651 N N . LEU A 1 92 ? -4.230 -5.317 8.716 1.00 91.06 92 LEU A N 1
ATOM 652 C CA . LEU A 1 92 ? -3.987 -6.398 7.776 1.00 91.06 92 LEU A CA 1
ATOM 653 C C . LEU A 1 92 ? -2.566 -6.967 7.901 1.00 91.06 92 LEU A C 1
ATOM 655 O O . LEU A 1 92 ? -2.373 -8.157 7.680 1.00 91.06 92 LEU A O 1
ATOM 659 N N . GLY A 1 93 ? -1.577 -6.168 8.304 1.00 86.69 93 GLY A N 1
ATOM 660 C CA . GLY A 1 93 ? -0.220 -6.655 8.557 1.00 86.69 93 GLY A CA 1
ATOM 661 C C . GLY A 1 93 ? -0.173 -7.649 9.717 1.00 86.69 93 GLY A C 1
ATOM 662 O O . GLY A 1 93 ? 0.496 -8.676 9.625 1.00 86.69 93 GLY A O 1
ATOM 663 N N . GLY A 1 94 ? -0.913 -7.379 10.792 1.00 83.56 94 GLY A N 1
ATOM 664 C CA . GLY A 1 94 ? -1.130 -8.317 11.889 1.00 83.56 94 GLY A CA 1
ATOM 665 C C . GLY A 1 94 ? -1.800 -9.602 11.410 1.00 83.56 94 GLY A C 1
ATOM 666 O O . GLY A 1 94 ? -1.323 -10.684 11.736 1.00 83.56 94 GLY A O 1
ATOM 667 N N . LEU A 1 95 ? -2.840 -9.496 10.573 1.00 83.75 95 LEU A N 1
ATOM 668 C CA . LEU A 1 95 ? -3.524 -10.660 9.995 1.00 83.75 95 LEU A CA 1
ATOM 669 C C . LEU A 1 95 ? -2.586 -11.533 9.145 1.00 83.75 95 LEU A C 1
ATOM 671 O O . LEU A 1 95 ? -2.655 -12.755 9.230 1.00 83.75 95 LEU A O 1
ATOM 675 N N . LEU A 1 96 ? -1.723 -10.912 8.339 1.00 83.31 96 LEU A N 1
ATOM 676 C CA . LEU A 1 96 ? -0.782 -11.606 7.456 1.00 83.31 96 LEU A CA 1
ATOM 677 C C . LEU A 1 96 ? 0.376 -12.253 8.231 1.00 83.31 96 LEU A C 1
ATOM 679 O O . LEU A 1 96 ? 0.811 -13.346 7.884 1.00 83.31 96 LEU A O 1
ATOM 683 N N . ARG A 1 97 ? 0.841 -11.619 9.318 1.00 75.81 97 ARG A N 1
ATOM 684 C CA . ARG A 1 97 ? 1.884 -12.164 10.207 1.00 75.81 97 ARG A CA 1
ATOM 685 C C . ARG A 1 97 ? 1.370 -13.199 11.204 1.00 75.81 97 ARG A C 1
ATOM 687 O O . ARG A 1 97 ? 2.173 -13.966 11.719 1.00 75.81 97 ARG A O 1
ATOM 694 N N . ALA A 1 98 ? 0.067 -13.234 11.492 1.00 58.38 98 ALA A N 1
ATOM 695 C CA . ALA A 1 98 ? -0.548 -14.133 12.476 1.00 58.38 98 ALA A CA 1
ATOM 696 C C . ALA A 1 98 ? -0.567 -15.621 12.066 1.00 58.38 98 ALA A C 1
ATOM 698 O O . ALA A 1 98 ? -1.315 -16.414 12.633 1.00 58.38 98 ALA A O 1
ATOM 699 N N . ALA A 1 99 ? 0.289 -16.028 11.132 1.00 51.59 99 ALA A N 1
ATOM 700 C CA . ALA A 1 99 ? 0.761 -17.394 11.045 1.00 51.59 99 ALA A CA 1
ATOM 701 C C . ALA A 1 99 ? 1.763 -17.627 12.190 1.00 51.59 99 ALA A C 1
ATOM 703 O O . ALA A 1 99 ? 2.873 -17.095 12.124 1.00 51.59 99 ALA A O 1
ATOM 704 N N . PRO A 1 100 ? 1.407 -18.345 13.269 1.00 48.31 100 PRO A N 1
ATOM 705 C CA . PRO A 1 100 ? 2.336 -18.548 14.371 1.00 48.31 100 PRO A CA 1
ATOM 706 C C . PRO A 1 100 ? 3.633 -19.178 13.852 1.00 48.31 100 PRO A C 1
ATOM 708 O O . PRO A 1 100 ? 3.603 -20.176 13.130 1.00 48.31 100 PRO A O 1
ATOM 711 N N . ALA A 1 101 ? 4.771 -18.590 14.233 1.00 50.62 101 ALA A N 1
ATOM 712 C CA . ALA A 1 101 ? 6.070 -19.218 14.051 1.00 50.62 101 ALA A CA 1
ATOM 713 C C . ALA A 1 101 ? 6.038 -20.587 14.760 1.00 50.62 101 ALA A C 1
ATOM 715 O O . ALA A 1 101 ? 5.704 -20.638 15.949 1.00 50.62 101 ALA A O 1
ATOM 716 N N . PRO A 1 102 ? 6.333 -21.698 14.069 1.00 52.47 102 PRO A N 1
ATOM 717 C CA . PRO A 1 102 ? 6.211 -23.015 14.668 1.00 52.47 102 PRO A CA 1
ATOM 718 C C . PRO A 1 102 ? 7.289 -23.237 15.740 1.00 52.47 102 PRO A C 1
ATOM 720 O O . PRO A 1 102 ? 8.480 -23.247 15.432 1.00 52.47 102 PRO A O 1
ATOM 723 N N . LEU A 1 103 ? 6.886 -23.478 16.990 1.00 59.69 103 LEU A N 1
ATOM 724 C CA . LEU A 1 103 ? 7.704 -24.278 17.908 1.00 59.69 103 LEU A CA 1
ATOM 725 C C . LEU A 1 103 ? 7.687 -25.736 17.406 1.00 59.69 103 LEU A C 1
ATOM 727 O O . LEU A 1 103 ? 6.633 -26.202 16.967 1.00 59.69 103 LEU A O 1
ATOM 731 N N . PRO A 1 104 ? 8.817 -26.464 17.424 1.00 67.06 104 PRO A N 1
ATOM 732 C CA . PRO A 1 104 ? 8.852 -27.854 16.979 1.00 67.06 104 PRO A CA 1
ATOM 733 C C . PRO A 1 104 ? 8.008 -28.766 17.897 1.00 67.06 104 PRO A C 1
ATOM 735 O O . PRO A 1 104 ? 8.077 -28.604 19.117 1.00 67.06 104 PRO A O 1
ATOM 738 N N . PRO A 1 105 ? 7.260 -29.751 17.350 1.00 67.31 105 PRO A N 1
ATOM 739 C CA . PRO A 1 105 ? 7.118 -30.094 15.932 1.00 67.31 105 PRO A CA 1
ATOM 740 C C . PRO A 1 105 ? 6.233 -29.074 15.199 1.00 67.31 105 PRO A C 1
ATOM 742 O O . PRO A 1 105 ? 5.127 -28.766 15.632 1.00 67.31 105 PRO A O 1
ATOM 745 N N . ALA A 1 106 ? 6.744 -28.526 14.097 1.00 63.88 106 ALA A N 1
ATOM 746 C CA . ALA A 1 106 ? 6.153 -27.368 13.444 1.00 63.88 106 ALA A CA 1
ATOM 747 C C . ALA A 1 106 ? 4.721 -27.645 12.928 1.00 63.88 106 ALA A C 1
ATOM 749 O O . ALA A 1 106 ? 4.563 -28.562 12.117 1.00 63.88 106 ALA A O 1
ATOM 750 N N . PRO A 1 107 ? 3.679 -26.879 13.324 1.00 61.75 107 PRO A N 1
ATOM 751 C CA . PRO A 1 107 ? 2.406 -26.848 12.603 1.00 61.75 107 PRO A CA 1
ATOM 752 C C . PRO A 1 107 ? 2.583 -26.585 11.095 1.00 61.75 107 PRO A C 1
ATOM 754 O O . PRO A 1 107 ? 3.565 -25.954 10.688 1.00 61.75 107 PRO A O 1
ATOM 757 N N . PRO A 1 108 ? 1.634 -27.051 10.257 1.00 61.56 108 PRO A N 1
ATOM 758 C CA . PRO A 1 108 ? 1.655 -26.800 8.820 1.00 61.56 108 PRO A CA 1
ATOM 759 C C . PRO A 1 108 ? 1.686 -25.292 8.522 1.00 61.56 108 PRO A C 1
ATOM 761 O O . PRO A 1 108 ? 1.188 -24.500 9.329 1.00 61.56 108 PRO A O 1
ATOM 764 N N . PRO A 1 109 ? 2.249 -24.884 7.368 1.00 65.12 109 PRO A N 1
ATOM 765 C CA . PRO A 1 109 ? 2.268 -23.484 6.966 1.00 65.12 109 PRO A CA 1
ATOM 766 C C . PRO A 1 109 ? 0.846 -22.902 6.973 1.00 65.12 109 PRO A C 1
ATOM 768 O O . PRO A 1 109 ? -0.122 -23.634 6.734 1.00 65.12 109 PRO A O 1
ATOM 771 N N . PRO A 1 110 ? 0.701 -21.595 7.248 1.00 67.31 110 PRO A N 1
ATOM 772 C CA . PRO A 1 110 ? -0.603 -20.946 7.284 1.00 67.31 110 PRO A CA 1
ATOM 773 C C . PRO A 1 110 ? -1.360 -21.184 5.978 1.00 67.31 110 PRO A C 1
ATOM 775 O O . PRO A 1 110 ? -0.818 -21.022 4.883 1.00 67.31 110 PRO A O 1
ATOM 778 N N . ALA A 1 111 ? -2.629 -21.571 6.097 1.00 75.31 111 ALA A N 1
ATOM 779 C CA . ALA A 1 111 ? -3.484 -21.749 4.937 1.00 75.31 111 ALA A CA 1
ATOM 780 C C . ALA A 1 111 ? -3.707 -20.395 4.232 1.00 75.31 111 ALA A C 1
ATOM 782 O O . ALA A 1 111 ? -3.929 -19.392 4.921 1.00 75.31 111 ALA A O 1
ATOM 783 N N . PRO A 1 112 ? -3.708 -20.354 2.886 1.00 83.69 112 PRO A N 1
ATOM 784 C CA . PRO A 1 112 ? -4.064 -19.156 2.135 1.00 83.69 112 PRO A CA 1
ATOM 785 C C . PRO A 1 112 ? -5.413 -18.583 2.577 1.00 83.69 112 PRO A C 1
ATOM 787 O O . PRO A 1 112 ? -6.331 -19.320 2.955 1.00 83.69 112 PRO A O 1
ATOM 790 N N . LEU A 1 113 ? -5.566 -17.260 2.488 1.00 87.62 113 LEU A N 1
ATOM 791 C CA . LEU A 1 113 ? -6.851 -16.630 2.777 1.00 87.62 113 LEU A CA 1
ATOM 792 C C . LEU A 1 113 ? -7.919 -17.128 1.787 1.00 87.62 113 LEU A C 1
ATOM 794 O O . LEU A 1 113 ? -7.652 -17.223 0.586 1.00 87.62 113 LEU A O 1
ATOM 798 N N . PRO A 1 114 ? -9.161 -17.378 2.244 1.00 91.88 114 PRO A N 1
ATOM 799 C CA . PRO A 1 114 ? -10.247 -17.740 1.344 1.00 91.88 114 PRO A CA 1
ATOM 800 C C . PRO A 1 114 ? -10.426 -16.687 0.235 1.00 91.88 114 PRO A C 1
ATOM 802 O O . PRO A 1 114 ? -10.473 -15.492 0.551 1.00 91.88 114 PRO A O 1
ATOM 805 N N . PRO A 1 115 ? -10.624 -17.076 -1.041 1.00 94.06 115 PRO A N 1
ATOM 806 C CA . PRO A 1 115 ? -10.751 -16.123 -2.149 1.00 94.06 115 PRO A CA 1
ATOM 807 C C . PRO A 1 115 ? -11.848 -15.071 -1.941 1.00 94.06 115 PRO A C 1
ATOM 809 O O . PRO A 1 115 ? -11.691 -13.909 -2.316 1.00 94.06 115 PRO A O 1
ATOM 812 N N . ALA A 1 116 ? -12.951 -15.452 -1.290 1.00 95.19 116 ALA A N 1
ATOM 813 C CA . ALA A 1 116 ? -14.027 -14.533 -0.928 1.00 95.19 116 ALA A CA 1
ATOM 814 C C . ALA A 1 116 ? -13.560 -13.439 0.049 1.00 95.19 116 ALA A C 1
ATOM 816 O O . ALA A 1 116 ? -13.941 -12.278 -0.098 1.00 95.19 116 ALA A O 1
ATOM 817 N N . ARG A 1 117 ? -12.694 -13.790 1.010 1.00 93.81 117 ARG A N 1
ATOM 818 C CA . ARG A 1 117 ? -12.122 -12.845 1.976 1.00 93.81 117 ARG A CA 1
ATOM 819 C C . ARG A 1 117 ? -11.141 -11.895 1.299 1.00 93.81 117 ARG A C 1
ATOM 821 O O . ARG A 1 117 ? -11.238 -10.693 1.519 1.00 93.81 117 ARG A O 1
ATOM 828 N N . VAL A 1 118 ? -10.267 -12.410 0.431 1.00 95.69 118 VAL A N 1
ATOM 829 C CA . VAL A 1 118 ? -9.350 -11.581 -0.371 1.00 95.69 118 VAL A CA 1
ATOM 830 C C . VAL A 1 118 ? -10.138 -10.578 -1.215 1.00 95.69 118 VAL A C 1
ATOM 832 O O . VAL A 1 118 ? -9.873 -9.379 -1.161 1.00 95.69 118 VAL A O 1
ATOM 835 N N . ARG A 1 119 ? -11.177 -11.044 -1.923 1.00 97.19 119 ARG A N 1
ATOM 836 C CA . ARG A 1 119 ? -12.060 -10.186 -2.726 1.00 97.19 119 ARG A CA 1
ATOM 837 C C . ARG A 1 119 ? -12.738 -9.104 -1.886 1.00 97.19 119 ARG A C 1
ATOM 839 O O . ARG A 1 119 ? -12.795 -7.958 -2.322 1.00 97.19 119 ARG A O 1
ATOM 846 N N . ALA A 1 120 ? -13.252 -9.450 -0.706 1.00 97.00 120 ALA A N 1
ATOM 847 C CA . ALA A 1 120 ? -13.920 -8.497 0.178 1.00 97.00 120 ALA A CA 1
ATOM 848 C C . ALA A 1 120 ? -12.960 -7.408 0.683 1.00 97.00 120 ALA A C 1
ATOM 850 O O . ALA A 1 120 ? -13.296 -6.225 0.619 1.00 97.00 120 ALA A O 1
ATOM 851 N N . LEU A 1 121 ? -11.760 -7.795 1.131 1.00 97.00 121 LEU A N 1
ATOM 852 C CA . LEU A 1 121 ? -10.725 -6.861 1.580 1.00 97.00 121 LEU A CA 1
ATOM 853 C C . LEU A 1 121 ? -10.315 -5.915 0.449 1.00 97.00 121 LEU A C 1
ATOM 855 O O . LEU A 1 121 ? -10.369 -4.700 0.622 1.00 97.00 121 LEU A O 1
ATOM 859 N N . LEU A 1 122 ? -10.011 -6.460 -0.732 1.00 97.75 122 LEU A N 1
ATOM 860 C CA . LEU A 1 122 ? -9.600 -5.669 -1.889 1.00 97.75 122 LEU A CA 1
ATOM 861 C C . LEU A 1 122 ? -10.702 -4.702 -2.346 1.00 97.75 122 LEU A C 1
ATOM 863 O O . LEU A 1 122 ? -10.434 -3.533 -2.620 1.00 97.75 122 LEU A O 1
ATOM 867 N N . ALA A 1 123 ? -11.957 -5.158 -2.364 1.00 97.94 123 ALA A N 1
ATOM 868 C CA . ALA A 1 123 ? -13.097 -4.318 -2.710 1.00 97.94 123 ALA A CA 1
ATOM 869 C C . ALA A 1 123 ? -13.288 -3.160 -1.719 1.00 97.94 123 ALA A C 1
ATOM 871 O O . ALA A 1 123 ? -13.607 -2.050 -2.140 1.00 97.94 123 ALA A O 1
ATOM 872 N N . MET A 1 124 ? -13.096 -3.385 -0.415 1.00 97.88 124 MET A N 1
ATOM 873 C CA . MET A 1 124 ? -13.164 -2.311 0.580 1.00 97.88 124 MET A CA 1
ATOM 874 C C . MET A 1 124 ? -12.005 -1.321 0.428 1.00 97.88 124 MET A C 1
ATOM 876 O O . MET A 1 124 ? -12.255 -0.117 0.425 1.00 97.88 124 MET A O 1
ATOM 880 N N . THR A 1 125 ? -10.778 -1.804 0.214 1.00 97.62 125 THR A N 1
ATOM 881 C CA . THR A 1 125 ? -9.611 -0.946 -0.046 1.00 97.62 125 THR A CA 1
ATOM 882 C C . THR A 1 125 ? -9.853 -0.044 -1.254 1.00 97.62 125 THR A C 1
ATOM 884 O O . THR A 1 125 ? -9.734 1.173 -1.145 1.00 97.62 125 THR A O 1
ATOM 887 N N . LEU A 1 126 ? -10.285 -0.614 -2.385 1.00 97.88 126 LEU A N 1
ATOM 888 C CA . LEU A 1 126 ? -10.557 0.139 -3.613 1.00 97.88 126 LEU A CA 1
ATOM 889 C C . LEU A 1 126 ? -11.727 1.122 -3.466 1.00 97.88 126 LEU A C 1
ATOM 891 O O . LEU A 1 126 ? -11.693 2.201 -4.051 1.00 97.88 126 LEU A O 1
ATOM 895 N N . ARG A 1 127 ? -12.757 0.796 -2.673 1.00 96.81 127 ARG A N 1
ATOM 896 C CA . ARG A 1 127 ? -13.859 1.731 -2.377 1.00 96.81 127 ARG A CA 1
ATOM 897 C C . ARG A 1 127 ? -13.386 2.931 -1.560 1.00 96.81 127 ARG A C 1
ATOM 899 O O . ARG A 1 127 ? -13.749 4.056 -1.897 1.00 96.81 127 ARG A O 1
ATOM 906 N N . GLY A 1 128 ? -12.585 2.697 -0.518 1.00 94.75 128 GLY A N 1
ATOM 907 C CA . GLY A 1 128 ? -11.989 3.769 0.281 1.00 94.75 128 GLY A CA 1
ATOM 908 C C . GLY A 1 128 ? -11.062 4.641 -0.560 1.00 94.75 128 GLY A C 1
ATOM 909 O O . GLY A 1 128 ? -11.186 5.864 -0.557 1.00 94.75 128 GLY A O 1
ATOM 910 N N . LEU A 1 129 ? -10.203 4.008 -1.358 1.00 94.81 129 LEU A N 1
ATOM 911 C CA . LEU A 1 129 ? -9.229 4.705 -2.187 1.00 94.81 129 LEU A CA 1
ATOM 912 C C . LEU A 1 129 ? -9.901 5.506 -3.306 1.00 94.81 129 LEU A C 1
ATOM 914 O O . LEU A 1 129 ? -9.624 6.687 -3.470 1.00 94.81 129 LEU A O 1
ATOM 918 N N . GLY A 1 130 ? -10.877 4.913 -3.998 1.00 94.19 130 GLY A N 1
ATOM 919 C CA . GLY A 1 130 ? -11.669 5.614 -5.006 1.00 94.19 130 GLY A CA 1
ATOM 920 C C . GLY A 1 130 ? -12.439 6.805 -4.428 1.00 94.19 130 GLY A C 1
ATOM 921 O O . GLY A 1 130 ? -12.645 7.800 -5.119 1.00 94.19 130 GLY A O 1
ATOM 922 N N . HIS A 1 131 ? -12.841 6.750 -3.154 1.00 91.06 131 HIS A N 1
ATOM 923 C CA . HIS A 1 131 ? -13.401 7.913 -2.473 1.00 91.06 131 HIS A CA 1
ATOM 924 C C . HIS A 1 131 ? -12.341 8.999 -2.221 1.00 91.06 131 HIS A C 1
ATOM 926 O O . HIS A 1 131 ? -12.635 10.169 -2.448 1.00 91.06 131 HIS A O 1
ATOM 932 N N . MET A 1 132 ? -11.118 8.645 -1.813 1.00 89.31 132 MET A N 1
ATOM 933 C CA . MET A 1 132 ? -10.008 9.601 -1.655 1.00 89.31 132 MET A CA 1
ATOM 934 C C . MET A 1 132 ? -9.638 10.289 -2.975 1.00 89.31 132 MET A C 1
ATOM 936 O O . MET A 1 132 ? -9.614 11.518 -3.056 1.00 89.31 132 MET A O 1
ATOM 940 N N . HIS A 1 133 ? -9.441 9.496 -4.025 1.00 90.88 133 HIS A N 1
ATOM 941 C CA . HIS A 1 133 ? -9.055 9.943 -5.365 1.00 90.88 133 HIS A CA 1
ATOM 942 C C . HIS A 1 133 ? -10.078 10.907 -5.983 1.00 90.88 133 HIS A C 1
ATOM 944 O O . HIS A 1 133 ? -9.717 11.997 -6.425 1.00 90.88 133 HIS A O 1
ATOM 950 N N . ARG A 1 134 ? -11.386 10.623 -5.861 1.00 89.56 134 ARG A N 1
ATOM 951 C CA . ARG A 1 134 ? -12.461 11.551 -6.290 1.00 89.56 134 ARG A CA 1
ATOM 952 C C . ARG A 1 134 ? -12.411 12.921 -5.613 1.00 89.56 134 ARG A C 1
ATOM 954 O O . ARG A 1 134 ? -12.867 13.900 -6.195 1.00 89.56 134 ARG A O 1
ATOM 961 N N . HIS A 1 135 ? -11.856 12.995 -4.406 1.00 85.50 135 HIS A N 1
ATOM 962 C CA . HIS A 1 135 ? -11.659 14.242 -3.665 1.00 85.50 135 HIS A CA 1
ATOM 963 C C . HIS A 1 135 ? -10.227 14.767 -3.785 1.00 85.50 135 HIS A C 1
ATOM 965 O O . HIS A 1 135 ? -9.801 15.587 -2.973 1.00 85.50 135 HIS A O 1
ATOM 971 N N . ARG A 1 136 ? -9.493 14.324 -4.815 1.00 83.25 136 ARG A N 1
ATOM 972 C CA . ARG A 1 136 ? -8.152 14.802 -5.159 1.00 83.25 136 ARG A CA 1
ATOM 973 C C . ARG A 1 136 ? -7.145 14.566 -4.030 1.00 83.25 136 ARG A C 1
ATOM 975 O O . ARG A 1 136 ? -6.240 15.373 -3.846 1.00 83.25 136 ARG A O 1
ATOM 982 N N . LEU A 1 137 ? -7.290 13.472 -3.281 1.00 82.94 137 LEU A N 1
ATOM 983 C CA . LEU A 1 137 ? -6.404 13.100 -2.177 1.00 82.94 137 LEU A CA 1
ATOM 984 C C . LEU A 1 137 ? -5.683 11.788 -2.479 1.00 82.94 137 LEU A C 1
ATOM 986 O O . LEU A 1 137 ? -6.326 10.763 -2.679 1.00 82.94 137 LEU A O 1
ATOM 990 N N . LEU A 1 138 ? -4.350 11.824 -2.452 1.00 84.31 138 LEU A N 1
ATOM 991 C CA . LEU A 1 138 ? -3.496 10.639 -2.575 1.00 84.31 138 LEU A CA 1
ATOM 992 C C . LEU A 1 138 ? -3.104 10.122 -1.192 1.00 84.31 138 LEU A C 1
ATOM 994 O O . LEU A 1 138 ? -2.773 10.924 -0.312 1.00 84.31 138 LEU A O 1
ATOM 998 N N . HIS A 1 139 ? -3.084 8.802 -1.013 1.00 88.12 139 HIS A N 1
ATOM 999 C CA . HIS A 1 139 ? -2.696 8.187 0.257 1.00 88.12 139 HIS A CA 1
ATOM 1000 C C . HIS A 1 139 ? -1.172 8.147 0.437 1.00 88.12 139 HIS A C 1
ATOM 1002 O O . HIS A 1 139 ? -0.670 8.534 1.490 1.00 88.12 139 HIS A O 1
ATOM 1008 N N . ARG A 1 140 ? -0.424 7.704 -0.585 1.00 87.56 140 ARG A N 1
ATOM 1009 C CA . ARG A 1 140 ? 1.056 7.668 -0.693 1.00 87.56 140 ARG A CA 1
ATOM 1010 C C . ARG A 1 140 ? 1.807 6.757 0.285 1.00 87.56 140 ARG A C 1
ATOM 1012 O O . ARG A 1 140 ? 3.019 6.615 0.157 1.00 87.56 140 ARG A O 1
ATOM 1019 N N . ASP A 1 141 ? 1.110 6.143 1.233 1.00 87.50 141 ASP A N 1
ATOM 1020 C CA . ASP A 1 141 ? 1.666 5.185 2.202 1.00 87.50 141 ASP A CA 1
ATOM 1021 C C . ASP A 1 141 ? 0.735 3.983 2.428 1.00 87.50 141 ASP A C 1
ATOM 1023 O O . ASP A 1 141 ? 0.462 3.574 3.555 1.00 87.50 141 ASP A O 1
ATOM 1027 N N . LEU A 1 142 ? 0.168 3.438 1.349 1.00 92.81 142 LEU A N 1
ATOM 1028 C CA . LEU A 1 142 ? -0.630 2.219 1.452 1.00 92.81 142 LEU A CA 1
ATOM 1029 C C . LEU A 1 142 ? 0.276 1.018 1.735 1.00 92.81 142 LEU A C 1
ATOM 1031 O O . LEU A 1 142 ? 1.189 0.705 0.975 1.00 92.81 142 LEU A O 1
ATOM 1035 N N . LYS A 1 143 ? -0.021 0.334 2.837 1.00 92.69 143 LYS A N 1
ATOM 1036 C CA . LYS A 1 143 ? 0.613 -0.909 3.287 1.00 92.69 143 LYS A CA 1
ATOM 1037 C C . LYS A 1 143 ? -0.362 -1.661 4.199 1.00 92.69 143 LYS A C 1
ATOM 1039 O O . LYS A 1 143 ? -1.233 -1.016 4.782 1.00 92.69 143 LYS A O 1
ATOM 1044 N N . PRO A 1 144 ? -0.222 -2.981 4.403 1.00 93.38 144 PRO A N 1
ATOM 1045 C CA . PRO A 1 144 ? -1.125 -3.759 5.248 1.00 93.38 144 PRO A CA 1
ATOM 1046 C C . PRO A 1 144 ? -1.299 -3.199 6.667 1.00 93.38 144 PRO A C 1
ATOM 1048 O O . PRO A 1 144 ? -2.401 -3.236 7.202 1.00 93.38 144 PRO A O 1
ATOM 1051 N N . ALA A 1 145 ? -0.251 -2.614 7.256 1.00 90.62 145 ALA A N 1
ATOM 1052 C CA . ALA A 1 145 ? -0.327 -1.978 8.577 1.00 90.62 145 ALA A CA 1
ATOM 1053 C C . ALA A 1 145 ? -1.250 -0.740 8.625 1.00 90.62 145 ALA A C 1
ATOM 1055 O O . ALA A 1 145 ? -1.765 -0.399 9.683 1.00 90.62 145 ALA A O 1
ATOM 1056 N N . ASN A 1 146 ? -1.493 -0.103 7.477 1.00 93.50 146 ASN A N 1
ATOM 1057 C CA . ASN A 1 146 ? -2.361 1.069 7.336 1.00 93.50 146 ASN A CA 1
ATOM 1058 C C . ASN A 1 146 ? -3.782 0.689 6.868 1.00 93.50 146 ASN A C 1
ATOM 1060 O O . ASN A 1 146 ? -4.620 1.558 6.632 1.00 93.50 146 ASN A O 1
ATOM 1064 N N . LEU A 1 147 ? -4.069 -0.611 6.738 1.00 94.94 147 LEU A N 1
ATOM 1065 C CA . LEU A 1 147 ? -5.390 -1.152 6.424 1.00 94.94 147 LEU A CA 1
ATOM 1066 C C . LEU A 1 147 ? -5.977 -1.789 7.683 1.00 94.94 147 LEU A C 1
ATOM 1068 O O . LEU A 1 147 ? -5.743 -2.962 7.975 1.00 94.94 147 LEU A O 1
ATOM 1072 N N . LEU A 1 148 ? -6.725 -0.998 8.443 1.00 95.38 148 LEU A N 1
ATOM 1073 C CA . LEU A 1 148 ? -7.269 -1.414 9.729 1.00 95.38 148 LEU A CA 1
ATOM 1074 C C . LEU A 1 148 ? -8.565 -2.206 9.567 1.00 95.38 148 LEU A C 1
ATOM 1076 O O . LEU A 1 148 ? -9.305 -2.015 8.604 1.00 95.38 148 LEU A O 1
ATOM 1080 N N . LEU A 1 149 ? -8.861 -3.066 10.534 1.00 94.56 149 LEU A N 1
ATOM 1081 C CA . LEU A 1 149 ? -10.050 -3.908 10.584 1.00 94.56 149 LEU A CA 1
ATOM 1082 C C . LEU A 1 149 ? -10.829 -3.643 11.869 1.00 94.56 149 LEU A C 1
ATOM 1084 O O . LEU A 1 149 ? -10.252 -3.564 12.955 1.00 94.56 149 LEU A O 1
ATOM 1088 N N . ASP A 1 150 ? -12.149 -3.534 11.760 1.00 93.56 150 ASP A N 1
ATOM 1089 C CA . ASP A 1 150 ? -13.029 -3.553 12.928 1.00 93.56 150 ASP A CA 1
ATOM 1090 C C . ASP A 1 150 ? -13.437 -4.982 13.324 1.00 93.56 150 ASP A C 1
ATOM 1092 O O . ASP A 1 150 ? -13.089 -5.963 12.664 1.00 93.56 150 ASP A O 1
ATOM 1096 N N . SER A 1 151 ? -14.184 -5.110 14.424 1.00 91.69 151 SER A N 1
ATOM 1097 C CA . SER A 1 151 ? -14.650 -6.404 14.942 1.00 91.69 151 SER A CA 1
ATOM 1098 C C . SER A 1 151 ? -15.589 -7.154 13.990 1.00 91.69 151 SER A C 1
ATOM 1100 O O . SER A 1 151 ? -15.739 -8.366 14.117 1.00 91.69 151 SER A O 1
ATOM 1102 N N . ALA A 1 152 ? -16.197 -6.462 13.022 1.00 91.31 152 ALA A N 1
ATOM 1103 C CA . ALA A 1 152 ? -17.021 -7.057 11.974 1.00 91.31 152 ALA A CA 1
ATOM 1104 C C . ALA A 1 152 ? -16.207 -7.414 10.714 1.00 91.31 152 ALA A C 1
ATOM 1106 O O . ALA A 1 152 ? -16.775 -7.859 9.716 1.00 91.31 152 ALA A O 1
ATOM 1107 N N . GLY A 1 153 ? -14.886 -7.205 10.731 1.00 90.19 153 GLY A N 1
ATOM 1108 C CA . GLY A 1 153 ? -13.999 -7.449 9.596 1.00 90.19 153 GLY A CA 1
ATOM 1109 C C . GLY A 1 153 ? -14.114 -6.407 8.483 1.00 90.19 153 GLY A C 1
ATOM 1110 O O . GLY A 1 153 ? -13.679 -6.674 7.362 1.00 90.19 153 GLY A O 1
ATOM 1111 N N . ARG A 1 154 ? -14.696 -5.231 8.754 1.00 94.00 154 ARG A N 1
ATOM 1112 C CA . ARG A 1 154 ? -14.746 -4.126 7.789 1.00 94.00 154 ARG A CA 1
ATOM 1113 C C . ARG A 1 154 ? -13.411 -3.397 7.782 1.00 94.00 154 ARG A C 1
ATOM 1115 O O . ARG A 1 154 ? -12.879 -3.054 8.836 1.00 94.00 154 ARG A O 1
ATOM 1122 N N . LEU A 1 155 ? -12.901 -3.148 6.581 1.00 96.44 155 LEU A N 1
ATOM 1123 C CA . LEU A 1 155 ? -11.610 -2.509 6.365 1.00 96.44 155 LEU A CA 1
ATOM 1124 C C . LEU A 1 155 ? -11.733 -0.988 6.315 1.00 96.44 155 LEU A C 1
ATOM 1126 O O . LEU A 1 155 ? -12.655 -0.458 5.687 1.00 96.44 155 LEU A O 1
ATOM 1130 N N . LYS A 1 156 ? -10.763 -0.305 6.928 1.00 94.62 156 LYS A N 1
ATOM 1131 C CA . LYS A 1 156 ? -10.605 1.147 6.895 1.00 94.62 156 LYS A CA 1
ATOM 1132 C C . LYS A 1 156 ? -9.170 1.557 6.581 1.00 94.62 156 LYS A C 1
ATOM 1134 O O . LYS A 1 156 ? -8.235 1.082 7.217 1.00 94.62 156 LYS A O 1
ATOM 1139 N N . LEU A 1 157 ? -9.018 2.473 5.631 1.00 93.88 157 LEU A N 1
ATOM 1140 C CA . LEU A 1 157 ? -7.759 3.143 5.326 1.00 93.88 157 LEU A CA 1
ATOM 1141 C C . LEU A 1 157 ? -7.382 4.072 6.482 1.00 93.88 157 LEU A C 1
ATOM 1143 O O . LEU A 1 157 ? -8.231 4.833 6.958 1.00 93.88 157 LEU A O 1
ATOM 1147 N N . ALA A 1 158 ? -6.130 4.010 6.916 1.00 89.44 158 ALA A N 1
ATOM 1148 C CA . ALA A 1 158 ? -5.585 4.809 8.003 1.00 89.44 158 ALA A CA 1
ATOM 1149 C C . ALA A 1 158 ? -4.206 5.380 7.653 1.00 89.44 158 ALA A C 1
ATOM 1151 O O . ALA A 1 158 ? -3.616 5.027 6.643 1.00 89.44 158 ALA A O 1
ATOM 1152 N N . ASP A 1 159 ? -3.696 6.244 8.533 1.00 79.25 159 ASP A N 1
ATOM 1153 C CA . ASP A 1 159 ? -2.392 6.905 8.406 1.00 79.25 159 ASP A CA 1
ATOM 1154 C C . ASP A 1 159 ? -2.243 7.779 7.146 1.00 79.25 159 ASP A C 1
ATOM 1156 O O . ASP A 1 159 ? -1.543 7.471 6.181 1.00 79.25 159 ASP A O 1
ATOM 1160 N N . PHE A 1 160 ? -2.885 8.950 7.192 1.00 68.12 160 PHE A N 1
ATOM 1161 C CA . PHE A 1 160 ? -2.723 10.001 6.182 1.00 68.12 160 PHE A CA 1
ATOM 1162 C C . PHE A 1 160 ? -1.548 10.943 6.497 1.00 68.12 160 PHE A C 1
ATOM 1164 O O . PHE A 1 160 ? -1.530 12.074 6.009 1.00 68.12 160 PHE A O 1
ATOM 1171 N N . GLY A 1 161 ? -0.568 10.519 7.311 1.00 59.97 161 GLY A N 1
ATOM 1172 C CA . GLY A 1 161 ? 0.596 11.340 7.677 1.00 59.97 161 GLY A CA 1
ATOM 1173 C C . GLY A 1 161 ? 1.420 11.807 6.470 1.00 59.97 161 GLY A C 1
ATOM 1174 O O . GLY A 1 161 ? 2.070 12.852 6.522 1.00 59.97 161 GLY A O 1
ATOM 1175 N N . LEU A 1 162 ? 1.326 11.078 5.354 1.00 56.09 162 LEU A N 1
ATOM 1176 C CA . LEU A 1 162 ? 1.931 11.417 4.065 1.00 56.09 162 LEU A CA 1
ATOM 1177 C C . LEU A 1 162 ? 0.907 11.803 2.985 1.00 56.09 162 LEU A C 1
ATOM 1179 O O . LEU A 1 162 ? 1.304 12.026 1.837 1.00 56.09 162 LEU A O 1
ATOM 1183 N N . ALA A 1 163 ? -0.383 11.922 3.304 1.00 55.34 163 ALA A N 1
ATOM 1184 C CA . ALA A 1 163 ? -1.387 12.267 2.304 1.00 55.34 163 ALA A CA 1
ATOM 1185 C C . ALA A 1 163 ? -1.227 13.710 1.816 1.00 55.34 163 ALA A C 1
ATOM 1187 O O . ALA A 1 163 ? -0.887 14.625 2.573 1.00 55.34 163 ALA A O 1
ATOM 1188 N N . ARG A 1 164 ? -1.478 13.923 0.522 1.00 57.62 164 ARG A N 1
ATOM 1189 C CA . ARG A 1 164 ? -1.436 15.249 -0.107 1.00 57.62 164 ARG A CA 1
ATOM 1190 C C . ARG A 1 164 ? -2.630 15.437 -1.028 1.00 57.62 164 ARG A C 1
ATOM 1192 O O . ARG A 1 164 ? -3.041 14.507 -1.718 1.00 57.62 164 ARG A O 1
ATOM 1199 N N . VAL A 1 165 ? -3.131 16.669 -1.061 1.00 57.97 165 VAL A N 1
ATOM 1200 C CA . VAL A 1 165 ? -4.032 17.135 -2.118 1.00 57.97 165 VAL A CA 1
ATOM 1201 C C . VAL A 1 165 ? -3.256 17.122 -3.440 1.00 57.97 165 VAL A C 1
ATOM 1203 O O . VAL A 1 165 ? -2.092 17.524 -3.468 1.00 57.97 165 VAL A O 1
ATOM 1206 N N . LEU A 1 166 ? -3.867 16.660 -4.526 1.00 51.00 166 LEU A N 1
ATOM 1207 C CA . LEU A 1 166 ? -3.352 16.796 -5.889 1.00 51.00 166 LEU A CA 1
ATOM 1208 C C . LEU A 1 166 ? -3.291 18.289 -6.249 1.00 51.00 166 LEU A C 1
ATOM 1210 O O . LEU A 1 166 ? -4.334 18.904 -6.471 1.00 51.00 166 LEU A O 1
ATOM 1214 N N . GLY A 1 167 ? -2.082 18.865 -6.315 1.00 47.28 167 GLY A N 1
ATOM 1215 C CA . GLY A 1 167 ? -1.863 20.221 -6.845 1.00 47.28 167 GLY A CA 1
ATOM 1216 C C . GLY A 1 167 ? -1.133 21.312 -6.024 1.00 47.28 167 GLY A C 1
ATOM 1217 O O . GLY A 1 167 ? -1.126 22.430 -6.522 1.00 47.28 167 GLY A O 1
ATOM 1218 N N . PRO A 1 168 ? -0.503 21.116 -4.842 1.00 40.31 168 PRO A N 1
ATOM 1219 C CA . PRO A 1 168 ? 0.349 22.142 -4.215 1.00 40.31 168 PRO A CA 1
ATOM 1220 C C . PRO A 1 168 ? 1.859 21.859 -4.416 1.00 40.31 168 PRO A C 1
ATOM 1222 O O . PRO A 1 168 ? 2.233 20.710 -4.675 1.00 40.31 168 PRO A O 1
ATOM 1225 N N . PRO A 1 169 ? 2.747 22.869 -4.283 1.00 41.28 169 PRO A N 1
ATOM 1226 C CA . PRO A 1 169 ? 3.981 22.973 -5.067 1.00 41.28 169 PRO A CA 1
ATOM 1227 C C . PRO A 1 169 ? 5.034 21.880 -4.791 1.00 41.28 169 PRO A C 1
ATOM 1229 O O . PRO A 1 169 ? 5.035 21.236 -3.727 1.00 41.28 169 PRO A O 1
ATOM 1232 N N . PRO A 1 170 ? 5.950 21.662 -5.755 1.00 41.44 170 PRO A N 1
ATOM 1233 C CA . PRO A 1 170 ? 7.095 20.775 -5.594 1.00 41.44 170 PRO A CA 1
ATOM 1234 C C . PRO A 1 170 ? 8.083 21.400 -4.602 1.00 41.44 170 PRO A C 1
ATOM 1236 O O . PRO A 1 170 ? 8.343 22.597 -4.666 1.00 41.44 170 PRO A O 1
ATOM 1239 N N . GLY A 1 171 ? 8.656 20.606 -3.689 1.00 44.31 171 GLY A N 1
ATOM 1240 C CA . GLY A 1 171 ? 9.804 21.098 -2.915 1.00 44.31 171 GLY A CA 1
ATOM 1241 C C . GLY A 1 171 ? 9.973 20.636 -1.473 1.00 44.31 171 GLY A C 1
ATOM 1242 O O . GLY A 1 171 ? 10.956 21.038 -0.863 1.00 44.31 171 GLY A O 1
ATOM 1243 N N . ARG A 1 172 ? 9.102 19.793 -0.900 1.00 38.19 172 ARG A N 1
ATOM 1244 C CA . ARG A 1 172 ? 9.444 19.137 0.376 1.00 38.19 172 ARG A CA 1
ATOM 1245 C C . ARG A 1 172 ? 10.095 17.778 0.114 1.00 38.19 172 ARG A C 1
ATOM 1247 O O . ARG A 1 172 ? 9.373 16.862 -0.287 1.00 38.19 172 ARG A O 1
ATOM 1254 N N . PRO A 1 173 ? 11.422 17.638 0.297 1.00 35.75 173 PRO A N 1
ATOM 1255 C CA . PRO A 1 173 ? 12.062 16.334 0.269 1.00 35.75 173 PRO A CA 1
ATOM 1256 C C . PRO A 1 173 ? 11.506 15.482 1.411 1.00 35.75 173 PRO A C 1
ATOM 1258 O O . PRO A 1 173 ? 11.265 15.972 2.516 1.00 35.75 173 PRO A O 1
ATOM 1261 N N . TYR A 1 174 ? 11.266 14.208 1.122 1.00 39.28 174 TYR A N 1
ATOM 1262 C CA . TYR A 1 174 ? 10.903 13.237 2.141 1.00 39.28 174 TYR A CA 1
ATOM 1263 C C . TYR A 1 174 ? 12.098 12.999 3.067 1.00 39.28 174 TYR A C 1
ATOM 1265 O O . TYR A 1 174 ? 13.220 12.802 2.604 1.00 39.28 174 TYR A O 1
ATOM 1273 N N . SER A 1 175 ? 11.863 12.984 4.375 1.00 35.44 175 SER A N 1
ATOM 1274 C CA . SER A 1 175 ? 12.826 12.463 5.339 1.00 35.44 175 SER A CA 1
ATOM 1275 C C . SER A 1 175 ? 12.930 10.945 5.161 1.00 35.44 175 SER A C 1
ATOM 1277 O O . SER A 1 175 ? 11.944 10.224 5.304 1.00 35.44 175 SER A O 1
ATOM 1279 N N . HIS A 1 176 ? 14.134 10.457 4.847 1.00 32.94 176 HIS A N 1
ATOM 1280 C CA . HIS A 1 176 ? 14.487 9.035 4.822 1.00 32.94 176 HIS A CA 1
ATOM 1281 C C . HIS A 1 176 ? 14.493 8.459 6.251 1.00 32.94 176 HIS A C 1
ATOM 1283 O O . HIS A 1 176 ? 15.539 8.130 6.800 1.00 32.94 176 HIS A O 1
ATOM 1289 N N . GLN A 1 177 ? 13.330 8.370 6.891 1.00 31.36 177 GLN A N 1
ATOM 1290 C CA . GLN A 1 177 ? 13.129 7.475 8.028 1.00 31.36 177 GLN A CA 1
ATOM 1291 C C . GLN A 1 177 ? 12.591 6.144 7.506 1.00 31.36 177 GLN A C 1
ATOM 1293 O O . GLN A 1 177 ? 11.929 6.098 6.472 1.00 31.36 177 GLN A O 1
ATOM 1298 N N . VAL A 1 178 ? 12.961 5.066 8.195 1.00 43.56 178 VAL A N 1
ATOM 1299 C CA . VAL A 1 178 ? 12.808 3.646 7.843 1.00 43.56 178 VAL A CA 1
ATOM 1300 C C . VAL A 1 178 ? 11.339 3.276 7.562 1.00 43.56 178 VAL A C 1
ATOM 1302 O O . VAL A 1 178 ? 10.653 2.701 8.398 1.00 43.56 178 VAL A O 1
ATOM 1305 N N . ALA A 1 179 ? 10.834 3.637 6.383 1.00 52.12 179 ALA A N 1
ATOM 1306 C CA . ALA A 1 179 ? 9.519 3.255 5.886 1.00 52.12 179 ALA A CA 1
ATOM 1307 C C . ALA A 1 179 ? 9.650 2.022 4.984 1.00 52.12 179 ALA A C 1
ATOM 1309 O O . ALA A 1 179 ? 10.577 1.916 4.176 1.00 52.12 179 ALA A O 1
ATOM 1310 N N . THR A 1 180 ? 8.713 1.084 5.111 1.00 67.12 180 THR A N 1
ATOM 1311 C CA . THR A 1 180 ? 8.672 -0.142 4.309 1.00 67.12 180 THR A CA 1
ATOM 1312 C C . THR A 1 180 ? 8.454 0.195 2.829 1.00 67.12 180 THR A C 1
ATOM 1314 O O . THR A 1 180 ? 7.344 0.502 2.406 1.00 67.12 180 THR A O 1
ATOM 1317 N N . ARG A 1 181 ? 9.521 0.126 2.022 1.00 86.62 181 ARG A N 1
ATOM 1318 C CA . ARG A 1 181 ? 9.517 0.461 0.582 1.00 86.62 181 ARG A CA 1
ATOM 1319 C C . ARG A 1 181 ? 8.847 -0.578 -0.324 1.00 86.62 181 ARG A C 1
ATOM 1321 O O . ARG A 1 181 ? 8.731 -0.343 -1.522 1.00 86.62 181 ARG A O 1
ATOM 1328 N N . TRP A 1 182 ? 8.402 -1.703 0.236 1.00 93.38 182 TRP A N 1
ATOM 1329 C CA . TRP A 1 182 ? 7.872 -2.859 -0.501 1.00 93.38 182 TRP A CA 1
ATOM 1330 C C . TRP A 1 182 ? 6.649 -2.544 -1.376 1.00 93.38 182 TRP A C 1
ATOM 1332 O O . TRP A 1 182 ? 6.390 -3.232 -2.362 1.00 93.38 182 TRP A O 1
ATOM 1342 N N . TYR A 1 183 ? 5.925 -1.473 -1.044 1.00 94.69 183 TYR A N 1
ATOM 1343 C CA . TYR A 1 183 ? 4.716 -1.019 -1.741 1.00 94.69 183 TYR A CA 1
ATOM 1344 C C . TYR A 1 183 ? 4.964 0.206 -2.632 1.00 94.69 183 TYR A C 1
ATOM 1346 O O . TYR A 1 183 ? 4.024 0.751 -3.201 1.00 94.69 183 TYR A O 1
ATOM 1354 N N . ARG A 1 184 ? 6.215 0.672 -2.747 1.00 92.88 184 ARG A N 1
ATOM 1355 C CA . ARG A 1 184 ? 6.559 1.856 -3.538 1.00 92.88 184 ARG A CA 1
ATOM 1356 C C . ARG A 1 184 ? 6.548 1.522 -5.031 1.00 92.88 184 ARG A C 1
ATOM 1358 O O . ARG A 1 184 ? 7.139 0.527 -5.451 1.00 92.88 184 ARG A O 1
ATOM 1365 N N . ALA A 1 185 ? 5.897 2.382 -5.806 1.00 94.44 185 ALA A N 1
ATOM 1366 C CA . ALA A 1 185 ? 5.799 2.274 -7.255 1.00 94.44 185 ALA A CA 1
ATOM 1367 C C . ALA A 1 185 ? 7.153 2.523 -7.955 1.00 94.44 185 ALA A C 1
ATOM 1369 O O . ALA A 1 185 ? 7.979 3.283 -7.428 1.00 94.44 185 ALA A O 1
ATOM 1370 N N . PRO A 1 186 ? 7.424 1.883 -9.109 1.00 94.56 186 PRO A N 1
ATOM 1371 C CA . PRO A 1 186 ? 8.711 1.978 -9.796 1.00 94.56 186 PRO A CA 1
ATOM 1372 C C . PRO A 1 186 ? 9.072 3.412 -10.202 1.00 94.56 186 PRO A C 1
ATOM 1374 O O . PRO A 1 186 ? 10.240 3.781 -10.136 1.00 94.56 186 PRO A O 1
ATOM 1377 N N . GLU A 1 187 ? 8.101 4.258 -10.533 1.00 93.12 187 GLU A N 1
ATOM 1378 C CA . GLU A 1 187 ? 8.307 5.667 -10.877 1.00 93.12 187 GLU A CA 1
ATOM 1379 C C . GLU A 1 187 ? 8.898 6.455 -9.711 1.00 93.12 187 GLU A C 1
ATOM 1381 O O . GLU A 1 187 ? 9.818 7.252 -9.892 1.00 93.12 187 GLU A O 1
ATOM 1386 N N . LEU A 1 188 ? 8.449 6.166 -8.488 1.00 91.31 188 LEU A N 1
ATOM 1387 C CA . LEU A 1 188 ? 8.993 6.774 -7.279 1.00 91.31 188 LEU A CA 1
ATOM 1388 C C . LEU A 1 188 ? 10.413 6.269 -6.991 1.00 91.31 188 LEU A C 1
ATOM 1390 O O . LEU A 1 188 ? 11.230 7.029 -6.479 1.00 91.31 188 LEU A O 1
ATOM 1394 N N . LEU A 1 189 ? 10.719 5.011 -7.329 1.00 91.69 189 LEU A N 1
ATOM 1395 C CA . LEU A 1 189 ? 12.071 4.442 -7.212 1.00 91.69 189 LEU A CA 1
ATOM 1396 C C . LEU A 1 189 ? 13.038 5.020 -8.256 1.00 91.69 189 LEU A C 1
ATOM 1398 O O . LEU A 1 189 ? 14.230 5.127 -7.987 1.00 91.69 189 LEU A O 1
ATOM 1402 N N . TYR A 1 190 ? 12.526 5.437 -9.415 1.00 91.06 190 TYR A N 1
ATOM 1403 C CA . TYR A 1 190 ? 13.269 6.174 -10.440 1.00 91.06 190 TYR A CA 1
ATOM 1404 C C . TYR A 1 190 ? 13.281 7.700 -10.224 1.00 91.06 190 TYR A C 1
ATOM 1406 O O . TYR A 1 190 ? 13.718 8.452 -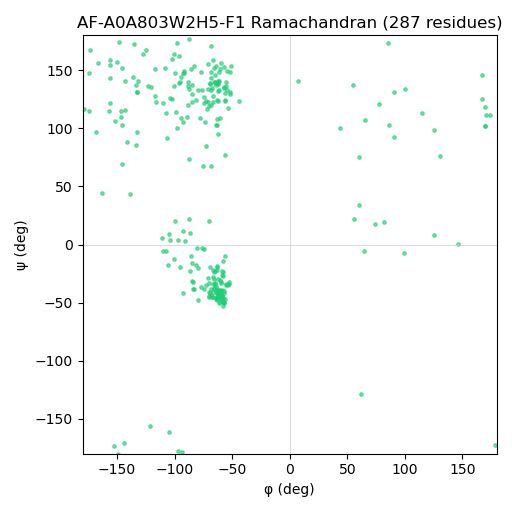11.101 1.00 91.06 190 TYR A O 1
ATOM 1414 N N . GLY A 1 191 ? 12.812 8.172 -9.066 1.00 89.12 191 GLY A N 1
ATOM 1415 C CA . GLY A 1 191 ? 12.927 9.571 -8.659 1.00 89.12 191 GLY A CA 1
ATOM 1416 C C . GLY A 1 191 ? 11.867 10.505 -9.248 1.00 89.12 191 GLY A C 1
ATOM 1417 O O . GLY A 1 191 ? 12.077 11.722 -9.256 1.00 89.12 191 GLY A O 1
ATOM 1418 N N . ALA A 1 192 ? 10.737 9.980 -9.738 1.00 88.31 192 ALA A N 1
ATOM 1419 C CA . ALA A 1 192 ? 9.636 10.793 -10.251 1.00 88.31 192 ALA A CA 1
ATOM 1420 C C . ALA A 1 192 ? 9.216 11.870 -9.239 1.00 88.31 192 ALA A C 1
ATOM 1422 O O . ALA A 1 192 ? 8.946 11.603 -8.065 1.00 88.31 192 ALA A O 1
ATOM 1423 N N . ARG A 1 193 ? 9.138 13.117 -9.713 1.00 82.06 193 ARG A N 1
ATOM 1424 C CA . ARG A 1 193 ? 8.696 14.267 -8.903 1.00 82.06 193 ARG A CA 1
ATOM 1425 C C . ARG A 1 193 ? 7.214 14.581 -9.075 1.00 82.06 193 ARG A C 1
ATOM 1427 O O . ARG A 1 193 ? 6.633 15.236 -8.211 1.00 82.06 193 ARG A O 1
ATOM 1434 N N . HIS A 1 194 ? 6.630 14.094 -10.164 1.00 80.25 194 HIS A N 1
ATOM 1435 C CA . HIS A 1 194 ? 5.212 14.168 -10.474 1.00 80.25 194 HIS A CA 1
ATOM 1436 C C . HIS A 1 194 ? 4.680 12.740 -10.531 1.00 80.25 194 HIS A C 1
ATOM 1438 O O . HIS A 1 194 ? 5.271 11.888 -11.186 1.00 80.25 194 HIS A O 1
ATOM 1444 N N . TYR A 1 195 ? 3.610 12.490 -9.793 1.00 83.50 195 TYR A N 1
ATOM 1445 C CA . TYR A 1 195 ? 2.933 11.203 -9.707 1.00 83.50 195 TYR A CA 1
ATOM 1446 C C . TYR A 1 195 ? 1.456 11.459 -9.431 1.00 83.50 195 TYR A C 1
ATOM 1448 O O . TYR A 1 195 ? 1.080 12.521 -8.920 1.00 83.50 195 TYR A O 1
ATOM 1456 N N . ASP A 1 196 ? 0.635 10.483 -9.774 1.00 87.75 196 ASP A N 1
ATOM 1457 C CA . ASP A 1 196 ? -0.815 10.550 -9.723 1.00 87.75 196 ASP A CA 1
ATOM 1458 C C . ASP A 1 196 ? -1.381 9.446 -8.816 1.00 87.75 196 ASP A C 1
ATOM 1460 O O . ASP A 1 196 ? -0.720 8.962 -7.898 1.00 87.75 196 ASP A O 1
ATOM 1464 N N . GLU A 1 197 ? -2.635 9.076 -9.048 1.00 92.12 197 GLU A N 1
ATOM 1465 C CA . GLU A 1 197 ? -3.355 8.011 -8.349 1.00 92.12 197 GLU A CA 1
ATOM 1466 C C . GLU A 1 197 ? -2.726 6.618 -8.563 1.00 92.12 197 GLU A C 1
ATOM 1468 O O . GLU A 1 197 ? -2.943 5.710 -7.752 1.00 92.12 197 GLU A O 1
ATOM 1473 N N . GLY A 1 198 ? -1.898 6.454 -9.603 1.00 94.38 198 GLY A N 1
ATOM 1474 C CA . GLY A 1 198 ? -1.217 5.214 -9.964 1.00 94.38 198 GLY A CA 1
ATOM 1475 C C . GLY A 1 198 ? -0.294 4.677 -8.873 1.00 94.38 198 GLY A C 1
ATOM 1476 O O . GLY A 1 198 ? -0.243 3.463 -8.672 1.00 94.38 198 GLY A O 1
ATOM 1477 N N . VAL A 1 199 ? 0.339 5.551 -8.079 1.00 93.75 199 VAL A N 1
ATOM 1478 C CA . VAL A 1 199 ? 1.216 5.114 -6.972 1.00 93.75 199 VAL A CA 1
ATOM 1479 C C . VAL A 1 199 ? 0.443 4.361 -5.890 1.00 93.75 199 VAL A C 1
ATOM 1481 O O . VAL A 1 199 ? 0.952 3.400 -5.312 1.00 93.75 199 VAL A O 1
ATOM 1484 N N . ASP A 1 200 ? -0.801 4.771 -5.631 1.00 94.94 200 ASP A N 1
ATOM 1485 C CA . ASP A 1 200 ? -1.662 4.100 -4.663 1.00 94.94 200 ASP A CA 1
ATOM 1486 C C . ASP A 1 200 ? -2.186 2.777 -5.245 1.00 94.94 200 ASP A C 1
ATOM 1488 O O . ASP A 1 200 ? -2.250 1.769 -4.540 1.00 94.94 200 ASP A O 1
ATOM 1492 N N . LEU A 1 201 ? -2.517 2.746 -6.542 1.00 97.69 201 LEU A N 1
ATOM 1493 C CA . LEU A 1 201 ? -2.955 1.523 -7.225 1.00 97.69 201 LEU A CA 1
ATOM 1494 C C . LEU A 1 201 ? -1.844 0.470 -7.306 1.00 97.69 201 LEU A C 1
ATOM 1496 O O . LEU A 1 201 ? -2.117 -0.717 -7.113 1.00 97.69 201 LEU A O 1
ATOM 1500 N N . TRP A 1 202 ? -0.594 0.889 -7.512 1.00 97.25 202 TRP A N 1
ATOM 1501 C CA . TRP A 1 202 ? 0.567 0.008 -7.428 1.00 97.25 202 TRP A CA 1
ATOM 1502 C C . TRP A 1 202 ? 0.667 -0.653 -6.051 1.00 97.25 202 TRP A C 1
ATOM 1504 O O . TRP A 1 202 ? 0.769 -1.877 -5.946 1.00 97.25 202 TRP A O 1
ATOM 1514 N N . ALA A 1 203 ? 0.567 0.146 -4.985 1.00 96.69 203 ALA A N 1
ATOM 1515 C CA . ALA A 1 203 ? 0.597 -0.360 -3.619 1.00 96.69 203 ALA A CA 1
ATOM 1516 C C . ALA A 1 203 ? -0.544 -1.358 -3.349 1.00 96.69 203 ALA A C 1
ATOM 1518 O O . ALA A 1 203 ? -0.313 -2.403 -2.736 1.00 96.69 203 ALA A O 1
ATOM 1519 N N . VAL A 1 204 ? -1.756 -1.096 -3.859 1.00 98.00 204 VAL A N 1
ATOM 1520 C CA . VAL A 1 204 ? -2.878 -2.052 -3.803 1.00 98.00 204 VAL A CA 1
ATOM 1521 C C . VAL A 1 204 ? -2.549 -3.355 -4.538 1.00 98.00 204 VAL A C 1
ATOM 1523 O O . VAL A 1 204 ? -2.881 -4.425 -4.031 1.00 98.00 204 VAL A O 1
ATOM 1526 N N . GLY A 1 205 ? -1.868 -3.296 -5.685 1.00 97.88 205 GLY A N 1
ATOM 1527 C CA . GLY A 1 205 ? -1.381 -4.477 -6.404 1.00 97.88 205 GLY A CA 1
ATOM 1528 C C . GLY A 1 205 ? -0.405 -5.318 -5.575 1.00 97.88 205 GLY A C 1
ATOM 1529 O O . GLY A 1 205 ? -0.571 -6.536 -5.475 1.00 97.88 205 GLY A O 1
ATOM 1530 N N . CYS A 1 206 ? 0.555 -4.675 -4.903 1.00 97.44 206 CYS A N 1
ATOM 1531 C CA . CYS A 1 206 ? 1.464 -5.345 -3.967 1.00 97.44 206 CYS A CA 1
ATOM 1532 C C . CYS A 1 206 ? 0.707 -6.016 -2.809 1.00 97.44 206 CYS A C 1
ATOM 1534 O O . CYS A 1 206 ? 0.945 -7.187 -2.517 1.00 97.44 206 CYS A O 1
ATOM 1536 N N . ILE A 1 207 ? -0.239 -5.298 -2.191 1.00 96.38 207 ILE A N 1
ATOM 1537 C CA . ILE A 1 207 ? -1.084 -5.814 -1.101 1.00 96.38 207 ILE A CA 1
ATOM 1538 C C . ILE A 1 207 ? -1.932 -6.995 -1.584 1.00 96.38 207 ILE A C 1
ATOM 1540 O O . ILE A 1 207 ? -2.100 -7.970 -0.858 1.00 96.38 207 ILE A O 1
ATOM 1544 N N . PHE A 1 208 ? -2.463 -6.938 -2.807 1.00 97.56 208 PHE A N 1
ATOM 1545 C CA . PHE A 1 208 ? -3.219 -8.044 -3.386 1.00 97.56 208 PHE A CA 1
ATOM 1546 C C . PHE A 1 208 ? -2.352 -9.291 -3.564 1.00 97.56 208 PHE A C 1
ATOM 1548 O O . PHE A 1 208 ? -2.778 -10.375 -3.175 1.00 97.56 208 PHE A O 1
ATOM 1555 N N . GLY A 1 209 ? -1.132 -9.138 -4.086 1.00 94.88 209 GLY A N 1
ATOM 1556 C CA . GLY A 1 209 ? -0.172 -10.238 -4.173 1.00 94.88 209 GLY A CA 1
ATOM 1557 C C . GLY A 1 209 ? 0.104 -10.864 -2.806 1.00 94.88 209 GLY A C 1
ATOM 1558 O O . GLY A 1 209 ? -0.008 -12.076 -2.655 1.00 94.88 209 GLY A O 1
AT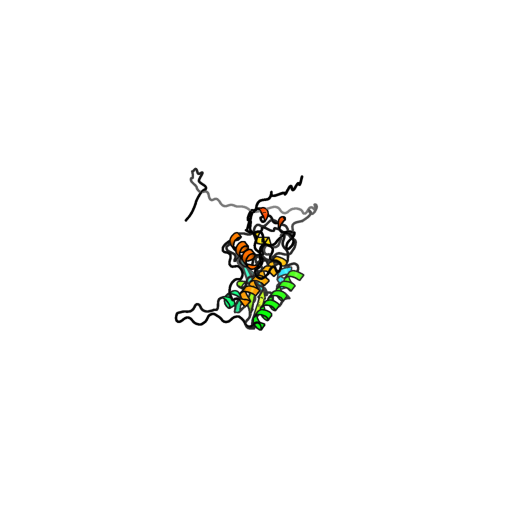OM 1559 N N . GLU A 1 210 ? 0.355 -10.038 -1.792 1.00 93.88 210 GLU A N 1
ATOM 1560 C CA . GLU A 1 210 ? 0.618 -10.496 -0.424 1.00 93.88 210 GLU A CA 1
ATOM 1561 C C . GLU A 1 210 ? -0.598 -11.165 0.239 1.00 93.88 210 GLU A C 1
ATOM 1563 O O . GLU A 1 210 ? -0.447 -12.146 0.961 1.00 93.88 210 GLU A O 1
ATOM 1568 N N . LEU A 1 211 ? -1.822 -10.716 -0.053 1.00 93.50 211 LEU A N 1
ATOM 1569 C CA . LEU A 1 211 ? -3.051 -11.391 0.383 1.00 93.50 211 LEU A CA 1
ATOM 1570 C C . LEU A 1 211 ? -3.191 -12.808 -0.196 1.00 93.50 211 LEU A C 1
ATOM 1572 O O . LEU A 1 211 ? -3.828 -13.658 0.430 1.00 93.50 211 LEU A O 1
ATOM 1576 N N . LEU A 1 212 ? -2.643 -13.055 -1.390 1.00 92.38 212 LEU A N 1
ATOM 1577 C CA . LEU A 1 212 ? -2.689 -14.359 -2.056 1.00 92.38 212 LEU A CA 1
ATOM 1578 C C . LEU A 1 212 ? -1.573 -15.296 -1.582 1.00 92.38 212 LEU A C 1
ATOM 1580 O O . LEU A 1 212 ? -1.800 -16.498 -1.460 1.00 92.38 212 LEU A O 1
ATOM 1584 N N . THR A 1 213 ? -0.378 -14.759 -1.337 1.00 89.75 213 THR A N 1
ATOM 1585 C CA . THR A 1 213 ? 0.831 -15.542 -1.028 1.00 89.75 213 THR A CA 1
ATOM 1586 C C . THR A 1 213 ? 1.167 -15.591 0.459 1.00 89.75 213 THR A C 1
ATOM 1588 O O . THR A 1 213 ? 2.024 -16.380 0.850 1.00 89.75 213 THR A O 1
ATOM 1591 N N . LEU A 1 214 ? 0.531 -14.744 1.276 1.00 89.19 214 LEU A N 1
ATOM 1592 C CA . LEU A 1 214 ? 0.878 -14.493 2.681 1.00 89.19 214 LEU A CA 1
ATOM 1593 C C . LEU A 1 214 ? 2.333 -14.045 2.883 1.00 89.19 214 LEU A C 1
ATOM 1595 O O . LEU A 1 214 ? 2.897 -14.200 3.964 1.00 89.19 214 LEU A O 1
ATOM 1599 N N . SER A 1 215 ? 2.950 -13.504 1.835 1.00 87.81 215 SER A N 1
ATOM 1600 C CA . SER A 1 215 ? 4.338 -13.058 1.835 1.00 87.81 215 SER A CA 1
ATOM 1601 C C . SER A 1 215 ? 4.476 -11.790 0.992 1.00 87.81 215 SER A C 1
ATOM 1603 O O . SER A 1 215 ? 3.839 -11.704 -0.064 1.00 87.81 215 SER A O 1
ATOM 1605 N N . PRO A 1 216 ? 5.290 -10.806 1.414 1.00 91.19 216 PRO A N 1
ATOM 1606 C CA . PRO A 1 216 ? 5.477 -9.568 0.669 1.00 91.19 216 PRO A CA 1
ATOM 1607 C C . PRO A 1 216 ? 5.843 -9.828 -0.792 1.00 91.19 216 PRO A C 1
ATOM 1609 O O . PRO A 1 216 ? 6.753 -10.604 -1.087 1.00 91.19 216 PRO A O 1
ATOM 1612 N N . LEU A 1 217 ? 5.155 -9.148 -1.713 1.00 93.25 217 LEU A N 1
ATOM 1613 C CA . LEU A 1 217 ? 5.338 -9.389 -3.146 1.00 93.25 217 LEU A CA 1
ATOM 1614 C C . LEU A 1 217 ? 6.739 -8.974 -3.632 1.00 93.25 217 LEU A C 1
ATOM 1616 O O . LEU A 1 217 ? 7.363 -9.688 -4.416 1.00 93.25 217 LEU A O 1
ATOM 1620 N N . PHE A 1 218 ? 7.246 -7.839 -3.138 1.00 95.00 218 PHE A N 1
ATOM 1621 C CA . PHE A 1 218 ? 8.558 -7.288 -3.491 1.00 95.00 218 PHE A CA 1
ATOM 1622 C C . PHE A 1 218 ? 9.321 -6.845 -2.227 1.00 95.00 218 PHE A C 1
ATOM 1624 O O . PHE A 1 218 ? 9.241 -5.675 -1.852 1.00 95.00 218 PHE A O 1
ATOM 1631 N N . PRO A 1 219 ? 10.050 -7.753 -1.551 1.00 91.94 219 PRO A N 1
ATOM 1632 C CA . PRO A 1 219 ? 10.762 -7.445 -0.312 1.00 91.94 219 PRO A CA 1
ATOM 1633 C C . PRO A 1 219 ? 12.181 -6.905 -0.582 1.00 91.94 219 PRO A C 1
ATOM 1635 O O . PRO A 1 219 ? 13.161 -7.626 -0.437 1.00 91.94 219 PRO A O 1
ATOM 1638 N N . GLY A 1 220 ? 12.314 -5.658 -1.045 1.00 90.19 220 GLY A N 1
ATOM 1639 C CA . GLY A 1 220 ? 13.622 -5.019 -1.258 1.00 90.19 220 GLY A CA 1
ATOM 1640 C C . GLY A 1 220 ? 14.184 -4.316 -0.014 1.00 90.19 220 GLY A C 1
ATOM 1641 O O . GLY A 1 220 ? 13.494 -3.508 0.622 1.00 90.19 220 GLY A O 1
ATOM 1642 N N . GLU A 1 221 ? 15.467 -4.537 0.293 1.00 87.12 221 GLU A N 1
ATOM 1643 C CA . GLU A 1 221 ? 16.137 -3.949 1.471 1.00 87.12 221 GLU A CA 1
ATOM 1644 C C . GLU A 1 221 ? 16.604 -2.501 1.253 1.00 87.12 221 GLU A C 1
ATOM 1646 O O . GLU A 1 221 ? 16.818 -1.745 2.204 1.00 87.12 221 GLU A O 1
ATOM 1651 N N . ASN A 1 222 ? 16.694 -2.070 -0.003 1.00 88.81 222 ASN A N 1
ATOM 1652 C CA . ASN A 1 222 ? 16.983 -0.699 -0.421 1.00 88.81 222 ASN A CA 1
ATOM 1653 C C . ASN A 1 222 ? 16.275 -0.391 -1.753 1.00 88.81 222 ASN A C 1
ATOM 1655 O O . ASN A 1 222 ? 15.644 -1.269 -2.337 1.00 88.81 222 ASN A O 1
ATOM 1659 N N . ASP A 1 223 ? 16.331 0.855 -2.225 1.00 90.12 223 ASP A N 1
ATOM 1660 C CA . ASP A 1 223 ? 15.562 1.284 -3.405 1.00 90.12 223 ASP A CA 1
ATOM 1661 C C . ASP A 1 223 ? 16.016 0.566 -4.695 1.00 90.12 223 ASP A C 1
ATOM 1663 O O . ASP A 1 223 ? 15.186 0.218 -5.537 1.00 90.12 223 ASP A O 1
ATOM 1667 N N . ILE A 1 224 ? 17.312 0.247 -4.812 1.00 91.44 224 ILE A N 1
ATOM 1668 C CA . ILE A 1 224 ? 17.872 -0.506 -5.946 1.00 91.44 224 ILE A CA 1
ATOM 1669 C C . ILE A 1 224 ? 17.403 -1.964 -5.903 1.00 91.44 224 ILE A C 1
ATOM 1671 O O . ILE A 1 224 ? 16.981 -2.514 -6.922 1.00 91.44 224 ILE A O 1
ATOM 1675 N N . GLU A 1 225 ? 17.446 -2.598 -4.732 1.00 91.62 225 GLU A N 1
ATOM 1676 C CA . GLU A 1 225 ? 16.963 -3.967 -4.545 1.00 91.62 225 GLU A CA 1
ATOM 1677 C C . GLU A 1 225 ? 15.453 -4.082 -4.736 1.00 91.62 225 GLU A C 1
ATOM 1679 O O . GLU A 1 225 ? 14.989 -5.037 -5.356 1.00 91.62 225 GLU A O 1
ATOM 1684 N N . GLN A 1 226 ? 14.689 -3.093 -4.272 1.00 94.19 226 GLN A N 1
ATOM 1685 C CA . GLN A 1 226 ? 13.248 -3.022 -4.488 1.00 94.19 226 GLN A CA 1
ATOM 1686 C C . GLN A 1 226 ? 12.933 -3.041 -5.982 1.00 94.19 226 GLN A C 1
ATOM 1688 O O . GLN A 1 226 ? 12.141 -3.860 -6.448 1.00 94.19 226 GLN A O 1
ATOM 1693 N N . LEU A 1 227 ? 13.614 -2.187 -6.743 1.00 93.44 227 LEU A N 1
ATOM 1694 C CA . LEU A 1 227 ? 13.478 -2.141 -8.188 1.00 93.44 227 LEU A CA 1
ATOM 1695 C C . LEU A 1 227 ? 13.920 -3.466 -8.833 1.00 93.44 227 LEU A C 1
ATOM 1697 O O . LEU A 1 227 ? 13.215 -4.002 -9.683 1.00 93.44 227 LEU A O 1
ATOM 1701 N N . CYS A 1 228 ? 15.016 -4.077 -8.371 1.00 92.44 228 CYS A N 1
ATOM 1702 C CA . CYS A 1 228 ? 15.437 -5.406 -8.828 1.00 92.44 228 CYS A CA 1
ATOM 1703 C C . CYS A 1 228 ? 14.368 -6.487 -8.616 1.00 92.44 228 CYS A C 1
ATOM 1705 O O . CYS A 1 228 ? 14.199 -7.343 -9.490 1.00 92.44 228 CYS A O 1
ATOM 1707 N N . CYS A 1 229 ? 13.676 -6.482 -7.474 1.00 93.69 229 CYS A N 1
ATOM 1708 C CA . CYS A 1 229 ? 12.584 -7.409 -7.178 1.00 93.69 229 CYS A CA 1
ATOM 1709 C C . CYS A 1 229 ? 11.417 -7.216 -8.151 1.00 93.69 229 CYS A C 1
ATOM 1711 O O . CYS A 1 229 ? 10.967 -8.191 -8.755 1.00 93.69 229 CYS A O 1
ATOM 1713 N N . VAL A 1 230 ? 11.002 -5.966 -8.375 1.00 94.88 230 VAL A N 1
ATOM 1714 C CA . VAL A 1 230 ? 9.936 -5.615 -9.325 1.00 94.88 230 VAL A CA 1
ATOM 1715 C C . VAL A 1 230 ? 10.278 -6.094 -10.737 1.00 94.88 230 VAL A C 1
ATOM 1717 O O . VAL A 1 230 ? 9.520 -6.857 -11.335 1.00 94.88 230 VAL A O 1
ATOM 1720 N N . LEU A 1 231 ? 11.458 -5.733 -11.249 1.00 93.31 231 LEU A N 1
ATOM 1721 C CA . LEU A 1 231 ? 11.882 -6.086 -12.609 1.00 93.31 231 LEU A CA 1
ATOM 1722 C C . LEU A 1 231 ? 12.092 -7.596 -12.794 1.00 93.31 231 LEU A C 1
ATOM 1724 O O . LEU A 1 231 ? 11.964 -8.121 -13.897 1.00 93.31 231 LEU A O 1
ATOM 1728 N N . ARG A 1 232 ? 12.445 -8.324 -11.727 1.00 91.19 232 ARG A N 1
ATOM 1729 C CA . ARG A 1 232 ? 12.563 -9.790 -11.763 1.00 91.19 232 ARG A CA 1
ATOM 1730 C C . ARG A 1 232 ? 11.204 -10.460 -11.926 1.00 91.19 232 ARG A C 1
ATOM 1732 O O . ARG A 1 232 ? 11.124 -11.470 -12.615 1.00 91.19 232 ARG A O 1
ATOM 1739 N N . ALA A 1 233 ? 10.179 -9.920 -11.279 1.00 91.88 233 ALA A N 1
ATOM 1740 C CA . ALA A 1 233 ? 8.842 -10.491 -11.297 1.00 91.88 233 ALA A CA 1
ATOM 1741 C C . ALA A 1 233 ? 8.038 -10.078 -12.535 1.00 91.88 233 ALA A C 1
ATOM 1743 O O . ALA A 1 233 ? 7.303 -10.898 -13.074 1.00 91.88 233 ALA A O 1
ATOM 1744 N N . LEU A 1 234 ? 8.177 -8.827 -12.983 1.00 93.31 234 LEU A N 1
ATOM 1745 C CA . LEU A 1 234 ? 7.340 -8.242 -14.037 1.00 93.31 234 LEU A CA 1
ATOM 1746 C C . LEU A 1 234 ? 8.081 -8.010 -15.363 1.00 93.31 234 LEU A C 1
ATOM 1748 O O . LEU A 1 234 ? 7.457 -7.646 -16.353 1.00 93.31 234 LEU A O 1
ATOM 1752 N N . GLY A 1 235 ? 9.395 -8.239 -15.404 1.00 92.12 235 GLY A N 1
ATOM 1753 C CA . GLY A 1 235 ? 10.239 -7.902 -16.549 1.00 92.12 235 GLY A CA 1
ATOM 1754 C C . GLY A 1 235 ? 10.727 -6.450 -16.526 1.00 92.12 235 GLY A C 1
ATOM 1755 O O . GLY A 1 235 ? 10.369 -5.651 -15.660 1.00 92.12 235 GLY A O 1
ATOM 1756 N N . THR A 1 236 ? 11.604 -6.114 -17.470 1.00 90.50 236 THR A N 1
ATOM 1757 C CA . THR A 1 236 ? 12.102 -4.747 -17.651 1.00 90.50 236 THR A CA 1
ATOM 1758 C C . THR A 1 236 ? 11.172 -3.985 -18.589 1.00 90.50 236 THR A C 1
ATOM 1760 O O . THR A 1 236 ? 11.027 -4.423 -19.731 1.00 90.50 236 THR A O 1
ATOM 1763 N N . PRO A 1 237 ? 10.561 -2.867 -18.151 1.00 88.81 237 PRO A N 1
ATOM 1764 C CA . PRO A 1 237 ? 9.691 -2.089 -19.018 1.00 88.81 237 PRO A CA 1
ATOM 1765 C C . PRO A 1 237 ? 10.501 -1.510 -20.177 1.00 88.81 237 PRO A C 1
ATOM 1767 O O . PRO A 1 237 ? 11.634 -1.052 -19.998 1.00 88.81 237 PRO A O 1
ATOM 1770 N N . SER A 1 238 ? 9.919 -1.542 -21.370 1.00 85.69 238 SER A N 1
ATOM 1771 C CA . SER A 1 238 ? 10.461 -0.846 -22.532 1.00 85.69 238 SER A CA 1
ATOM 1772 C C . SER A 1 238 ? 9.772 0.513 -22.709 1.00 85.69 238 SER A C 1
ATOM 1774 O O . SER A 1 238 ? 8.654 0.691 -22.223 1.00 85.69 238 SER A O 1
ATOM 1776 N N . PRO A 1 239 ? 10.355 1.455 -23.475 1.00 85.06 239 PRO A N 1
ATOM 1777 C CA . PRO A 1 239 ? 9.667 2.696 -23.851 1.00 85.06 239 PRO A CA 1
ATOM 1778 C C . PRO A 1 239 ? 8.341 2.485 -24.603 1.00 85.06 239 PRO A C 1
ATOM 1780 O O . PRO A 1 239 ? 7.565 3.419 -24.756 1.00 85.06 239 PRO A O 1
ATOM 1783 N N . ARG A 1 240 ? 8.066 1.269 -25.097 1.00 87.69 240 ARG A N 1
ATOM 1784 C CA . ARG A 1 240 ? 6.767 0.918 -25.681 1.00 87.69 240 ARG A CA 1
ATOM 1785 C C . ARG A 1 240 ? 5.701 0.678 -24.610 1.00 87.69 240 ARG A C 1
ATOM 1787 O O . ARG A 1 240 ? 4.545 1.012 -24.836 1.00 87.69 240 ARG A O 1
ATOM 1794 N N . ASP A 1 241 ? 6.091 0.079 -23.487 1.00 88.62 241 ASP A N 1
ATOM 1795 C CA . ASP A 1 241 ? 5.191 -0.247 -22.373 1.00 88.62 241 ASP A CA 1
ATOM 1796 C C . ASP A 1 241 ? 5.013 0.955 -21.441 1.00 88.62 241 ASP A C 1
ATOM 1798 O O . ASP A 1 241 ? 3.948 1.145 -20.860 1.00 88.62 241 ASP A O 1
ATOM 1802 N N . TRP A 1 242 ? 6.067 1.766 -21.315 1.00 90.81 242 TRP A N 1
ATOM 1803 C CA . TRP A 1 242 ? 6.108 2.959 -20.483 1.00 90.81 242 TRP A CA 1
ATOM 1804 C C . TRP A 1 242 ? 6.897 4.076 -21.191 1.00 90.81 242 TRP A C 1
ATOM 1806 O O . TRP A 1 242 ? 8.117 4.175 -21.027 1.00 90.81 242 TRP A O 1
ATOM 1816 N N . PRO A 1 243 ? 6.227 4.904 -22.009 1.00 89.81 243 PRO A N 1
ATOM 1817 C CA . PRO A 1 243 ? 6.872 5.949 -22.810 1.00 89.81 243 PRO A CA 1
ATOM 1818 C C . PRO A 1 243 ? 7.653 6.981 -21.990 1.00 89.81 243 PRO A C 1
ATOM 1820 O O . PRO A 1 243 ? 8.757 7.371 -22.367 1.00 89.81 243 PRO A O 1
ATOM 1823 N N . GLU A 1 244 ? 7.122 7.368 -20.832 1.00 89.50 244 GLU A N 1
ATOM 1824 C CA . GLU A 1 244 ? 7.681 8.392 -19.943 1.00 89.50 244 GLU A CA 1
ATOM 1825 C C . GLU A 1 244 ? 8.893 7.888 -19.137 1.00 89.50 244 GLU A C 1
ATOM 1827 O O . GLU A 1 244 ? 9.531 8.648 -18.410 1.00 89.50 244 GLU A O 1
ATOM 1832 N N . LEU A 1 245 ? 9.254 6.606 -19.268 1.00 88.44 245 LEU A N 1
ATOM 1833 C CA . LEU A 1 245 ? 10.343 5.973 -18.522 1.00 88.44 245 LEU A CA 1
ATOM 1834 C C . LEU A 1 245 ? 11.688 6.692 -18.713 1.00 88.44 245 LEU A C 1
ATOM 1836 O O . LEU A 1 245 ? 12.447 6.858 -17.759 1.00 88.44 245 LEU A O 1
ATOM 1840 N N . ALA A 1 246 ? 11.976 7.147 -19.937 1.00 87.12 246 ALA A N 1
ATOM 1841 C CA . ALA A 1 246 ? 13.218 7.851 -20.261 1.00 87.12 246 ALA A CA 1
ATOM 1842 C C . ALA A 1 246 ? 13.313 9.249 -19.621 1.00 87.12 246 ALA A C 1
ATOM 1844 O O . ALA A 1 246 ? 14.414 9.783 -19.487 1.00 87.12 246 ALA A O 1
ATOM 1845 N N . GLU A 1 247 ? 12.180 9.827 -19.216 1.00 89.06 247 GLU A N 1
ATOM 1846 C CA . GLU A 1 247 ? 12.092 11.155 -18.601 1.00 89.06 247 GLU A CA 1
ATOM 1847 C C . GLU A 1 247 ? 12.317 11.110 -17.082 1.00 89.06 247 GLU A C 1
ATOM 1849 O O . GLU A 1 247 ? 12.481 12.148 -16.433 1.00 89.06 247 GLU A O 1
ATOM 1854 N N . LEU A 1 248 ? 12.346 9.909 -16.493 1.00 90.12 248 LEU A N 1
ATOM 1855 C CA . LEU A 1 248 ? 12.514 9.750 -15.057 1.00 90.12 248 LEU A CA 1
ATOM 1856 C C . LEU A 1 248 ? 13.948 10.095 -14.617 1.00 90.12 248 LEU A C 1
ATOM 1858 O O . LEU A 1 248 ? 14.909 9.600 -15.213 1.00 90.12 248 LEU A O 1
ATOM 1862 N N . PRO A 1 249 ? 14.128 10.883 -13.535 1.00 90.00 249 PRO A N 1
ATOM 1863 C CA . PRO A 1 249 ? 15.432 11.437 -13.158 1.00 90.00 249 PRO A CA 1
ATOM 1864 C C . PRO A 1 249 ? 16.564 10.425 -12.963 1.00 90.00 249 PRO A C 1
ATOM 1866 O O . PRO A 1 249 ? 17.725 10.744 -13.241 1.00 90.00 249 PRO A O 1
ATOM 1869 N N . ASP A 1 250 ? 16.246 9.231 -12.464 1.00 89.19 250 ASP A N 1
ATOM 1870 C CA . ASP A 1 250 ? 17.245 8.215 -12.132 1.00 89.19 250 ASP A CA 1
ATOM 1871 C C . ASP A 1 250 ? 17.258 7.029 -13.105 1.00 89.19 250 ASP A C 1
ATOM 1873 O O . ASP A 1 250 ? 18.176 6.209 -13.043 1.00 89.19 250 ASP A O 1
ATOM 1877 N N . PHE A 1 251 ? 16.328 6.958 -14.068 1.00 88.19 251 PHE A N 1
ATOM 1878 C CA . PHE A 1 251 ? 16.306 5.879 -15.063 1.00 88.19 251 PHE A CA 1
ATOM 1879 C C . PHE A 1 251 ? 17.605 5.786 -15.890 1.00 88.19 251 PHE A C 1
ATOM 1881 O O . PHE A 1 251 ? 18.172 4.696 -15.970 1.00 88.19 251 PHE A O 1
ATOM 1888 N N . PRO A 1 252 ? 18.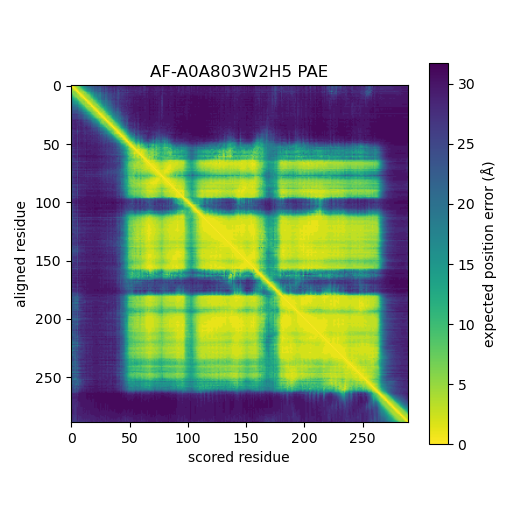186 6.888 -16.416 1.00 84.25 252 PRO A N 1
ATOM 1889 C CA . PRO A 1 252 ? 19.448 6.820 -17.163 1.00 84.25 252 PRO A CA 1
ATOM 1890 C C . PRO A 1 252 ? 20.659 6.405 -16.313 1.00 84.25 252 PRO A C 1
ATOM 1892 O O . PRO A 1 252 ? 21.661 5.918 -16.848 1.00 84.25 252 PRO A O 1
ATOM 1895 N N . LYS A 1 253 ? 20.584 6.623 -14.993 1.00 87.38 253 LYS A N 1
ATOM 1896 C CA . LYS A 1 253 ? 21.662 6.345 -14.032 1.00 87.38 253 LYS A CA 1
ATOM 1897 C C . LYS A 1 253 ? 21.645 4.887 -13.579 1.00 87.38 253 LYS A C 1
ATOM 1899 O O . LYS A 1 253 ? 22.696 4.315 -13.298 1.00 87.38 253 LYS A O 1
ATOM 1904 N N . LEU A 1 254 ? 20.460 4.282 -13.521 1.00 84.19 254 LEU A N 1
ATOM 1905 C CA . LEU A 1 254 ? 20.245 2.923 -13.042 1.00 84.19 254 LEU A CA 1
ATOM 1906 C C . LEU A 1 254 ? 20.149 1.942 -14.215 1.00 84.19 254 LEU A C 1
ATOM 1908 O O . LEU A 1 254 ? 19.110 1.796 -14.854 1.00 84.19 254 LEU A O 1
ATOM 1912 N N . ARG A 1 255 ? 21.243 1.226 -14.489 1.00 78.94 255 ARG A N 1
ATOM 1913 C CA . ARG A 1 255 ? 21.299 0.228 -15.566 1.00 78.94 255 ARG A CA 1
ATOM 1914 C C . ARG A 1 255 ? 21.109 -1.183 -15.021 1.00 78.94 255 ARG A C 1
ATOM 1916 O O . ARG A 1 255 ? 21.982 -1.716 -14.341 1.00 78.94 255 ARG A O 1
ATOM 1923 N N . PHE A 1 256 ? 20.001 -1.8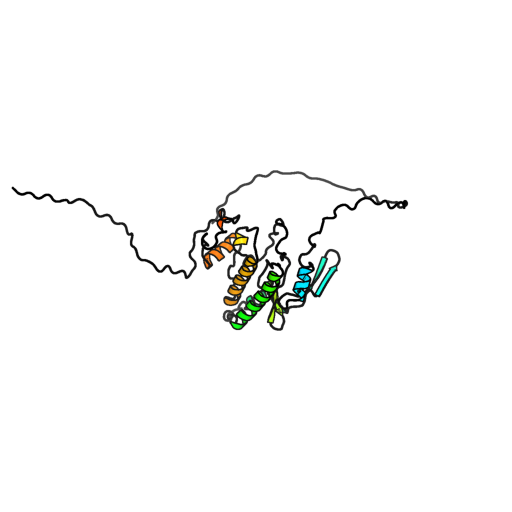15 -15.396 1.00 83.38 256 PHE A N 1
ATOM 1924 C CA . PHE A 1 256 ? 19.735 -3.230 -15.130 1.00 83.38 256 PHE A CA 1
ATOM 1925 C C . PHE A 1 256 ? 19.838 -4.042 -16.421 1.00 83.38 256 PHE A C 1
ATOM 1927 O O . PHE A 1 256 ? 19.587 -3.530 -17.511 1.00 83.38 256 PHE A O 1
ATOM 1934 N N . ARG A 1 257 ? 20.198 -5.327 -16.315 1.00 82.94 257 ARG A N 1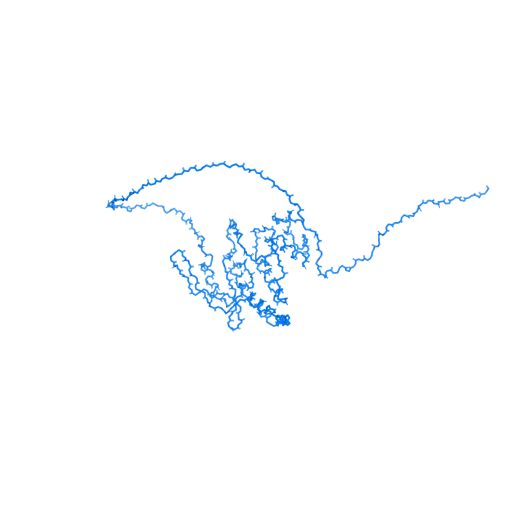
ATOM 1935 C CA . ARG A 1 257 ? 20.134 -6.235 -17.470 1.00 82.94 257 ARG A CA 1
ATOM 1936 C C . ARG A 1 257 ? 18.663 -6.434 -17.870 1.00 82.94 257 ARG A C 1
ATOM 1938 O O . ARG A 1 257 ? 17.891 -6.810 -16.984 1.00 82.94 257 ARG A O 1
ATOM 1945 N N . PRO A 1 258 ? 18.285 -6.231 -19.150 1.00 83.06 258 PRO A N 1
ATOM 1946 C CA . PRO A 1 258 ? 16.914 -6.441 -19.607 1.00 83.06 258 PRO A CA 1
ATOM 1947 C C . PRO A 1 258 ? 16.410 -7.853 -19.299 1.00 83.06 258 PRO A C 1
ATOM 1949 O O . PRO A 1 258 ? 17.151 -8.831 -19.435 1.00 83.06 258 PRO A O 1
ATOM 1952 N N . ARG A 1 259 ? 15.145 -7.958 -18.886 1.00 83.88 259 ARG A N 1
ATOM 1953 C CA . ARG A 1 259 ? 14.467 -9.220 -18.568 1.00 83.88 259 ARG A CA 1
ATOM 1954 C C . ARG A 1 259 ? 13.085 -9.272 -19.201 1.00 83.88 259 ARG A C 1
ATOM 1956 O O . ARG A 1 259 ? 12.343 -8.298 -19.128 1.00 83.88 259 ARG A O 1
ATOM 1963 N N . ALA A 1 260 ? 12.729 -10.422 -19.766 1.00 82.44 260 ALA A N 1
ATOM 1964 C CA . ALA A 1 260 ? 11.363 -10.694 -20.197 1.00 82.44 260 ALA A CA 1
ATOM 1965 C C . ALA A 1 260 ? 10.470 -11.045 -18.986 1.00 82.44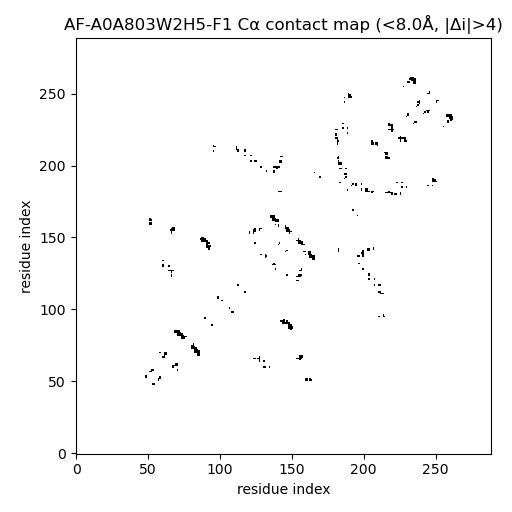 260 ALA A C 1
ATOM 1967 O O . ALA A 1 260 ? 10.975 -11.635 -18.024 1.00 82.44 260 ALA A O 1
ATOM 1968 N N . PRO A 1 261 ? 9.165 -10.718 -19.018 1.00 75.88 261 PRO A N 1
ATOM 1969 C CA . PRO A 1 261 ? 8.221 -11.159 -17.998 1.00 75.88 261 PRO A CA 1
ATOM 1970 C C . PRO A 1 261 ? 8.101 -12.696 -17.981 1.00 75.88 261 PRO A C 1
ATOM 1972 O O . PRO A 1 261 ? 8.036 -13.324 -19.046 1.00 75.88 261 PRO A O 1
ATOM 1975 N N . PRO A 1 262 ? 8.046 -13.335 -16.798 1.00 71.88 262 PRO A N 1
ATOM 1976 C CA . PRO A 1 262 ? 7.841 -14.776 -16.696 1.00 71.88 262 PRO A CA 1
ATOM 1977 C C . PRO A 1 262 ? 6.467 -15.161 -17.270 1.00 71.88 262 PRO A C 1
ATOM 1979 O O . PRO A 1 262 ? 5.442 -14.627 -16.859 1.00 71.88 262 PRO A O 1
ATOM 1982 N N . GLY A 1 263 ? 6.446 -16.083 -18.239 1.00 67.25 263 GLY A N 1
ATOM 1983 C CA . GLY A 1 263 ? 5.221 -16.553 -18.908 1.00 67.25 263 GLY A CA 1
ATOM 1984 C C . GLY A 1 263 ? 4.930 -15.915 -20.272 1.00 67.25 263 GLY A C 1
ATOM 1985 O O . GLY A 1 263 ? 4.060 -16.403 -20.990 1.00 67.25 263 GLY A O 1
ATOM 1986 N N . GLY A 1 264 ? 5.698 -14.900 -20.686 1.00 53.06 264 GLY A N 1
ATOM 1987 C CA . GLY A 1 264 ? 5.722 -14.393 -22.062 1.00 53.06 264 GLY A CA 1
ATOM 1988 C C . GLY A 1 264 ? 6.496 -15.336 -22.982 1.00 53.06 264 GLY A C 1
ATOM 1989 O O . GLY A 1 264 ? 7.596 -15.017 -23.426 1.00 53.06 264 GLY A O 1
ATOM 1990 N N . GLY A 1 265 ? 5.957 -16.534 -23.211 1.00 44.19 265 GLY A N 1
ATOM 1991 C CA . GLY A 1 265 ? 6.502 -17.478 -24.176 1.00 44.19 265 GLY A CA 1
ATOM 1992 C C . GLY A 1 265 ? 6.487 -16.866 -25.573 1.00 44.19 265 GLY A C 1
ATOM 1993 O O . GLY A 1 265 ? 5.430 -16.727 -26.184 1.00 44.19 265 GLY A O 1
ATOM 1994 N N . GLY A 1 266 ? 7.669 -16.527 -26.083 1.00 44.06 266 GLY A N 1
ATOM 1995 C CA . GLY A 1 266 ? 7.892 -16.360 -27.509 1.00 44.06 266 GLY A CA 1
ATOM 1996 C C . GLY A 1 266 ? 7.635 -17.689 -28.212 1.00 44.06 266 GLY A C 1
ATOM 1997 O O . GLY A 1 266 ? 8.507 -18.552 -28.271 1.00 44.06 266 GLY A O 1
ATOM 1998 N N . GLY A 1 267 ? 6.422 -17.860 -28.729 1.00 45.97 267 GLY A N 1
ATOM 1999 C CA . GLY A 1 267 ? 6.186 -18.725 -29.872 1.00 45.97 267 GLY A CA 1
ATOM 2000 C C . GLY A 1 267 ? 6.751 -18.043 -31.117 1.00 45.97 267 GLY A C 1
ATOM 2001 O O . GLY A 1 267 ? 6.278 -16.976 -31.497 1.00 45.97 267 GLY A O 1
ATOM 2002 N N . GLY A 1 268 ? 7.755 -18.668 -31.734 1.00 39.91 268 GLY A N 1
ATOM 2003 C CA . GLY A 1 268 ? 8.361 -18.259 -33.006 1.00 39.91 268 GLY A CA 1
ATOM 2004 C C . GLY A 1 268 ? 9.822 -17.832 -32.832 1.00 39.91 268 GLY A C 1
ATOM 2005 O O . GLY A 1 268 ? 10.105 -16.834 -32.190 1.00 39.91 268 GLY A O 1
ATOM 2006 N N . GLY A 1 269 ? 10.820 -18.531 -33.356 1.00 37.66 269 GLY A N 1
ATOM 2007 C CA . GLY A 1 269 ? 10.822 -19.727 -34.179 1.00 37.66 269 GLY A CA 1
ATOM 2008 C C . GLY A 1 269 ? 12.243 -20.284 -34.222 1.00 37.66 269 GLY A C 1
ATOM 2009 O O . GLY A 1 269 ? 13.217 -19.563 -34.001 1.00 37.66 269 GLY A O 1
ATOM 2010 N N . GLY A 1 270 ? 12.348 -21.584 -34.489 1.00 45.94 270 GLY A N 1
ATOM 2011 C CA . GLY A 1 270 ? 13.606 -22.183 -34.903 1.00 45.94 270 GLY A CA 1
ATOM 2012 C C . GLY A 1 270 ? 14.132 -21.482 -36.155 1.00 45.94 270 GLY A C 1
ATOM 2013 O O . GLY A 1 270 ? 13.390 -21.230 -37.099 1.00 45.94 270 GLY A O 1
ATOM 2014 N N . GLY A 1 271 ? 15.420 -21.173 -36.147 1.00 35.50 271 GLY A N 1
ATOM 2015 C CA . GLY A 1 271 ? 16.132 -20.607 -37.282 1.00 35.50 271 GLY A CA 1
ATOM 2016 C C . GLY A 1 271 ? 17.616 -20.666 -36.975 1.00 35.50 271 GLY A C 1
ATOM 2017 O O . GLY A 1 271 ? 18.121 -19.859 -36.203 1.00 35.50 271 GLY A O 1
ATOM 2018 N N . GLY A 1 272 ? 18.266 -21.709 -37.486 1.00 40.47 272 GLY A N 1
ATOM 2019 C CA . GLY A 1 272 ? 19.653 -22.045 -37.207 1.00 40.47 272 GLY A CA 1
ATOM 2020 C C . GLY A 1 272 ? 20.656 -20.962 -37.600 1.00 40.47 272 GLY A C 1
ATOM 2021 O O . GLY A 1 272 ? 20.432 -20.149 -38.490 1.00 40.47 272 GLY A O 1
ATOM 2022 N N . GLY A 1 273 ? 21.804 -21.021 -36.937 1.00 34.84 273 GLY A N 1
ATOM 2023 C CA . GLY A 1 273 ? 22.980 -20.212 -37.229 1.00 34.84 273 GLY A CA 1
ATOM 2024 C C . GLY A 1 273 ? 24.220 -20.810 -36.575 1.00 34.84 273 GLY A C 1
ATOM 2025 O O . GLY A 1 273 ? 24.974 -20.104 -35.918 1.00 34.84 273 GLY A O 1
ATOM 2026 N N . GLY A 1 274 ? 24.384 -22.132 -36.684 1.00 36.47 274 GLY A N 1
ATOM 2027 C CA . GLY A 1 274 ? 25.652 -22.795 -36.402 1.00 36.47 274 GLY A CA 1
ATOM 2028 C C . GLY A 1 274 ? 26.615 -22.521 -37.551 1.00 36.47 274 GLY A C 1
ATOM 2029 O O . GLY A 1 274 ? 26.305 -22.820 -38.702 1.00 36.47 274 GLY A O 1
ATOM 2030 N N . GLY A 1 275 ? 27.757 -21.917 -37.234 1.00 35.28 275 GLY A N 1
ATOM 2031 C CA . GLY A 1 275 ? 28.859 -21.752 -38.169 1.00 35.28 275 GLY A CA 1
ATOM 2032 C C . GLY A 1 275 ? 29.459 -23.093 -38.593 1.00 35.28 275 GLY A C 1
ATOM 2033 O O . GLY A 1 275 ? 29.423 -24.075 -37.856 1.00 35.28 275 GLY A O 1
ATOM 2034 N N . GLY A 1 276 ? 30.048 -23.107 -39.784 1.00 35.44 276 GLY A N 1
ATOM 2035 C CA . GLY A 1 276 ? 30.825 -24.232 -40.288 1.00 35.44 276 GLY A CA 1
ATOM 2036 C C . GLY A 1 276 ? 31.142 -24.033 -41.760 1.00 35.44 276 GLY A C 1
ATOM 2037 O O . GLY A 1 276 ? 30.272 -24.196 -42.606 1.00 35.44 276 GLY A O 1
ATOM 2038 N N . GLY A 1 277 ? 32.374 -23.611 -42.045 1.00 43.28 277 GLY A N 1
ATOM 2039 C CA . GLY A 1 277 ? 32.870 -23.373 -43.395 1.00 43.28 277 GLY A CA 1
ATOM 2040 C C . GLY A 1 277 ? 32.850 -24.619 -44.284 1.00 43.28 277 GLY A C 1
ATOM 2041 O O . GLY A 1 277 ? 33.016 -25.744 -43.823 1.00 43.28 277 GLY A O 1
ATOM 2042 N N . GLY A 1 278 ? 32.692 -24.386 -45.583 1.00 34.97 278 GLY A N 1
ATOM 2043 C CA . GLY A 1 278 ? 32.822 -25.381 -46.642 1.00 34.97 278 GLY A CA 1
ATOM 2044 C C . GLY A 1 278 ? 33.152 -24.654 -47.940 1.00 34.97 278 GLY A C 1
ATOM 2045 O O . GLY A 1 278 ? 32.446 -23.724 -48.318 1.00 34.97 278 GLY A O 1
ATOM 2046 N N . GLY A 1 279 ? 34.287 -25.010 -48.539 1.00 36.06 279 GLY A N 1
ATOM 2047 C CA . GLY A 1 279 ? 34.968 -24.252 -49.583 1.00 36.06 279 GLY A CA 1
ATOM 2048 C C . GLY A 1 279 ? 34.199 -24.123 -50.896 1.00 36.06 279 GLY A C 1
ATOM 2049 O O . GLY A 1 279 ? 33.513 -25.040 -51.341 1.00 36.06 279 GLY A O 1
ATOM 2050 N N . GLY A 1 280 ? 34.374 -22.968 -51.536 1.00 35.28 280 GLY A N 1
ATOM 2051 C CA . GLY A 1 280 ? 34.044 -22.759 -52.938 1.00 35.28 280 GLY A CA 1
ATOM 2052 C C . GLY A 1 280 ? 35.270 -22.979 -53.824 1.00 35.28 280 GLY A C 1
ATOM 2053 O O . GLY A 1 280 ? 36.378 -22.599 -53.451 1.00 35.28 280 GLY A O 1
ATOM 2054 N N . GLY A 1 281 ? 35.044 -23.539 -55.014 1.00 35.81 281 GLY A N 1
ATOM 2055 C CA . GLY A 1 281 ? 35.962 -23.410 -56.149 1.00 35.81 281 GLY A CA 1
ATOM 2056 C C . GLY A 1 281 ? 36.316 -24.720 -56.846 1.00 35.81 281 GLY A C 1
ATOM 2057 O O . GLY A 1 281 ? 37.425 -25.214 -56.701 1.00 35.81 281 GLY A O 1
ATOM 2058 N N . GLY A 1 282 ? 35.395 -25.250 -57.652 1.00 34.62 282 GLY A N 1
ATOM 2059 C CA . GLY A 1 282 ? 35.654 -26.349 -58.584 1.00 34.62 282 GLY A CA 1
ATOM 2060 C C . GLY A 1 282 ? 34.820 -26.175 -59.849 1.00 34.62 282 GLY A C 1
ATOM 2061 O O . GLY A 1 282 ? 33.843 -26.888 -60.048 1.00 34.62 282 GLY A O 1
ATOM 2062 N N . GLY A 1 283 ? 35.153 -25.162 -60.653 1.00 39.28 283 GLY A N 1
ATOM 2063 C CA . GLY A 1 283 ? 34.572 -24.945 -61.976 1.00 39.28 283 GLY A CA 1
ATOM 2064 C C . GLY A 1 283 ? 35.258 -25.837 -63.006 1.00 39.28 283 GLY A C 1
ATOM 2065 O O . GLY A 1 283 ? 36.480 -25.810 -63.133 1.00 39.28 283 GLY A O 1
ATOM 2066 N N . GLY A 1 284 ? 34.463 -26.644 -63.705 1.00 39.31 284 GLY A N 1
ATOM 2067 C CA . GLY A 1 284 ? 34.917 -27.512 -64.781 1.00 39.31 284 GLY A CA 1
ATOM 2068 C C . GLY A 1 284 ? 35.313 -26.750 -66.047 1.00 39.31 284 GLY A C 1
ATOM 2069 O O . GLY A 1 284 ? 34.810 -25.665 -66.331 1.00 39.31 284 GLY A O 1
ATOM 2070 N N . GLY A 1 285 ? 36.180 -27.378 -66.832 1.00 39.53 285 GLY A N 1
ATOM 2071 C CA . GLY A 1 285 ? 36.466 -27.019 -68.214 1.00 39.53 285 GLY A CA 1
ATOM 2072 C C . GLY A 1 285 ? 36.762 -28.295 -68.989 1.00 39.53 285 GLY A C 1
ATOM 2073 O O . GLY A 1 285 ? 37.829 -28.879 -68.829 1.00 39.53 285 GLY A O 1
ATOM 2074 N N . GLY A 1 286 ? 35.780 -28.753 -69.764 1.00 40.22 286 GLY A N 1
ATOM 2075 C CA . GLY A 1 286 ? 35.943 -29.799 -70.764 1.00 40.22 286 GLY A CA 1
ATOM 2076 C C . GLY A 1 286 ? 36.264 -29.208 -72.139 1.00 40.22 286 GLY A C 1
ATOM 2077 O O . GLY A 1 286 ? 35.813 -28.118 -72.478 1.00 40.22 286 GLY A O 1
ATOM 2078 N N . GLY A 1 287 ? 37.019 -29.978 -72.914 1.00 41.94 287 GLY A N 1
ATOM 2079 C CA . GLY A 1 287 ? 37.331 -29.829 -74.338 1.00 41.94 287 GLY A CA 1
ATOM 2080 C C . GLY A 1 287 ? 38.446 -30.844 -74.623 1.00 41.94 287 GLY A C 1
ATOM 2081 O O . GLY A 1 287 ? 39.449 -30.823 -73.926 1.00 41.94 287 GLY A O 1
ATOM 2082 N N . GLY A 1 288 ? 38.327 -31.862 -75.474 1.00 41.16 288 GLY A N 1
ATOM 2083 C CA . GLY A 1 288 ? 37.507 -32.003 -76.669 1.00 41.16 288 GLY A CA 1
ATOM 2084 C C . GLY A 1 288 ? 38.311 -31.524 -77.875 1.00 41.16 288 GLY A C 1
ATOM 2085 O O . GLY A 1 288 ? 38.258 -30.334 -78.168 1.00 41.16 288 GLY A O 1
ATOM 2086 N N . GLY A 1 289 ? 39.015 -32.447 -78.545 1.00 40.94 289 GLY A N 1
ATOM 2087 C CA . GLY A 1 289 ? 39.724 -32.215 -79.813 1.00 40.94 289 GLY A CA 1
ATOM 2088 C C . GLY A 1 289 ? 41.224 -32.420 -79.731 1.00 40.94 289 GLY A C 1
ATOM 2089 O O . GLY A 1 289 ? 41.907 -31.457 -79.331 1.00 40.94 289 GLY A O 1
#